Protein AF-A0A6G0TQC6-F1 (afdb_monomer)

Solvent-accessible surface area (backbone atoms only — not comparable to full-atom values): 15308 Å² total; per-residue (Å²): 118,73,70,57,58,56,31,43,58,49,38,51,51,56,37,47,78,71,68,39,60,67,77,20,39,72,78,27,65,71,46,52,79,45,54,43,67,59,54,49,56,44,50,52,53,34,56,71,35,74,83,47,37,77,38,57,84,39,60,58,35,40,43,48,54,61,43,40,70,58,26,51,58,42,45,60,54,23,58,79,64,79,52,86,51,74,68,64,39,67,48,58,68,68,62,40,48,49,36,66,76,65,70,55,54,70,64,60,49,49,53,42,42,55,53,47,26,69,75,60,71,48,57,58,68,60,56,47,62,57,36,65,75,41,84,55,56,72,75,49,53,59,68,44,32,51,52,21,46,54,51,43,51,76,69,72,54,52,58,66,60,47,63,77,46,46,58,58,30,60,28,46,55,67,60,53,53,53,22,46,57,5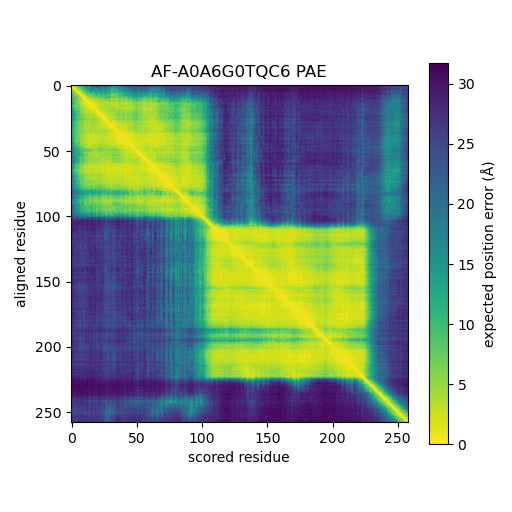2,49,74,66,51,74,92,48,62,89,52,34,45,99,87,71,45,66,36,75,89,52,42,62,61,47,26,50,46,62,51,22,61,90,44,73,67,66,52,62,52,48,55,82,72,86,60,77,81,73,80,74,71,95,78,80,77,83,81,80,78,75,80,84,69,89,69,83,79,77,69,83,80,88,76,87,129

Nearest PDB structures (foldseek):
  4fp9-assembly1_B  TM=3.105E-01  e=1.628E-02  Homo sapiens
  3m66-assembly1_A  TM=3.790E-01  e=6.807E-02  Homo sapiens

Radius of gyration: 24.14 Å; Cα contacts (8 Å, |Δi|>4): 208; chains: 1; bounding box: 56×42×73 Å

InterPro domains:
  IPR003690 Transcription termination factor, mitochondrial/chloroplastic [PTHR15437] (11-184)

Secondary structure (DSSP, 8-state):
-HHHHHHHHHHHHHHHHTT--HHHHTT-GGGGGS-HHHHHHHHHHHHHSHHHHTTTTSTTHHHHHHTHHHHHHHHHHHHHTT---HHHHHS-HHHHHHHHHH---HHHHHHHHHHHHHHH---HHHHHHHHTTSTTTTTS-HHHHHHHHHHHHHTT--HHHHHHTGGGGGS-HHHHHHHHHHHHT-STTGGGB-TTSSBPHHHHHHHHHHHHHGGGTTSSGGGS-TTS------TT----------------------

Structure (mmCIF, N/CA/C/O backbone):
data_AF-A0A6G0TQC6-F1
#
_entry.id   AF-A0A6G0TQC6-F1
#
loop_
_atom_site.group_PDB
_atom_site.id
_atom_site.type_symbol
_atom_site.label_atom_id
_atom_site.label_alt_id
_atom_site.label_comp_id
_atom_site.label_asym_id
_atom_site.label_entity_id
_atom_site.label_seq_id
_atom_site.pdbx_PDB_ins_code
_atom_site.Cartn_x
_atom_site.Cartn_y
_atom_site.Cartn_z
_atom_site.occupancy
_atom_site.B_iso_or_equiv
_atom_site.auth_seq_id
_atom_site.auth_comp_id
_atom_site.auth_asym_id
_atom_site.auth_atom_id
_atom_site.pdbx_PDB_model_num
ATOM 1 N N . MET A 1 1 ? -31.222 -1.818 38.175 1.00 43.22 1 MET A N 1
ATOM 2 C CA . MET A 1 1 ? -31.691 -2.111 36.797 1.00 43.22 1 MET A CA 1
ATOM 3 C C . MET A 1 1 ? -32.165 -0.868 36.023 1.00 43.22 1 MET A C 1
ATOM 5 O O . MET A 1 1 ? -31.846 -0.760 34.849 1.00 43.22 1 MET A O 1
ATOM 9 N N . TYR A 1 2 ? -32.830 0.115 36.652 1.00 37.19 2 TYR A N 1
ATOM 10 C CA . TYR A 1 2 ? -33.303 1.348 35.982 1.00 37.19 2 TYR A CA 1
ATOM 11 C C . TYR A 1 2 ? -32.206 2.298 35.451 1.00 37.19 2 TYR A C 1
ATOM 13 O O . TYR A 1 2 ? -32.424 2.981 34.454 1.00 37.19 2 TYR A O 1
ATOM 21 N N . PHE A 1 3 ? -31.019 2.329 36.068 1.00 40.62 3 PHE A N 1
ATOM 22 C CA . PHE A 1 3 ? -29.926 3.219 35.648 1.00 40.62 3 PHE A CA 1
ATOM 23 C C . PHE A 1 3 ? -29.313 2.823 34.287 1.00 40.62 3 PHE A C 1
ATOM 25 O O . PHE A 1 3 ? -29.094 3.687 33.445 1.00 40.62 3 PHE A O 1
ATOM 32 N N . CYS A 1 4 ? -29.125 1.523 34.018 1.00 47.53 4 CYS A N 1
ATOM 33 C CA . CYS A 1 4 ? -28.608 1.031 32.729 1.00 47.53 4 CYS A CA 1
ATOM 34 C C . CYS A 1 4 ? -29.549 1.331 31.551 1.00 47.53 4 CYS A C 1
ATOM 36 O O . CYS A 1 4 ? -29.085 1.699 30.478 1.00 47.53 4 CYS A O 1
ATOM 38 N N . LEU A 1 5 ? -30.870 1.243 31.749 1.00 48.81 5 LEU A N 1
ATOM 39 C CA . LEU A 1 5 ? -31.856 1.500 30.689 1.00 48.81 5 LEU A CA 1
ATOM 40 C C . LEU A 1 5 ? -31.890 2.970 30.238 1.00 48.81 5 LEU A C 1
ATOM 42 O O . LEU A 1 5 ? -32.199 3.251 29.079 1.00 48.81 5 LEU A O 1
ATOM 46 N N . LYS A 1 6 ? -31.554 3.910 31.132 1.00 49.94 6 LYS A N 1
ATOM 47 C CA . LYS A 1 6 ? -31.511 5.343 30.808 1.00 49.94 6 LYS A CA 1
ATOM 48 C C . LYS A 1 6 ? -30.303 5.681 29.925 1.00 49.94 6 LYS A C 1
ATOM 50 O O . LYS A 1 6 ? -30.464 6.378 28.928 1.00 49.94 6 LYS A O 1
ATOM 55 N N . TYR A 1 7 ? -29.130 5.117 30.230 1.00 55.25 7 TYR A N 1
ATOM 56 C CA . TYR A 1 7 ? -27.937 5.251 29.382 1.00 55.25 7 TYR A CA 1
ATOM 57 C C . TYR A 1 7 ? -28.088 4.530 28.040 1.00 55.25 7 TYR A C 1
ATOM 59 O O . TYR A 1 7 ? -27.658 5.054 27.017 1.00 55.25 7 TYR A O 1
ATOM 67 N N . TYR A 1 8 ? -28.773 3.384 28.030 1.00 59.91 8 TYR A N 1
ATOM 68 C CA . TYR A 1 8 ? -29.043 2.608 26.821 1.00 59.91 8 TYR A CA 1
ATOM 69 C C . TYR A 1 8 ? -29.756 3.434 25.741 1.00 59.91 8 TYR A C 1
ATOM 71 O O . TYR A 1 8 ? -29.257 3.554 24.624 1.00 59.91 8 TYR A O 1
ATOM 79 N N . LYS A 1 9 ? -30.884 4.074 26.086 1.00 60.66 9 LYS A N 1
ATOM 80 C CA . LYS A 1 9 ? -31.637 4.897 25.126 1.00 60.66 9 LYS A CA 1
ATOM 81 C C . LYS A 1 9 ? -30.852 6.132 24.683 1.00 60.66 9 LYS A C 1
ATOM 83 O O . LYS A 1 9 ? -30.811 6.420 23.493 1.00 60.66 9 LYS A O 1
ATOM 88 N N . CYS A 1 10 ? -30.204 6.839 25.609 1.00 63.94 10 CYS A N 1
ATOM 89 C CA .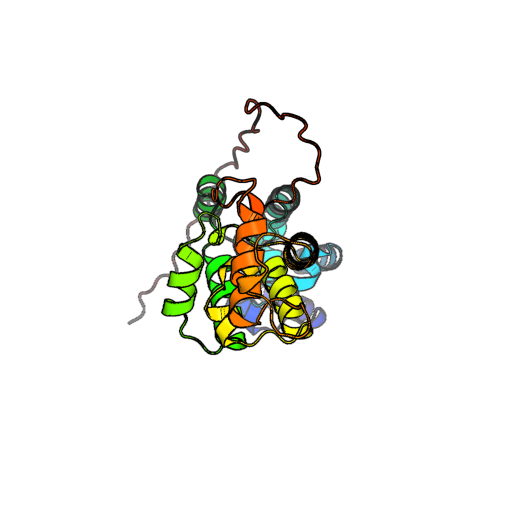 CYS A 1 10 ? -29.462 8.056 25.276 1.00 63.94 10 CYS A CA 1
ATOM 90 C C . CYS A 1 10 ? -28.245 7.789 24.375 1.00 63.94 10 CYS A C 1
ATOM 92 O O . CYS A 1 10 ? -27.986 8.582 23.475 1.00 63.94 10 CYS A O 1
ATOM 94 N N . ASN A 1 11 ? -27.534 6.672 24.561 1.00 70.75 11 ASN A N 1
ATOM 95 C CA . ASN A 1 11 ? -26.394 6.325 23.709 1.00 70.75 11 ASN A CA 1
ATOM 96 C C . ASN A 1 11 ? -26.826 5.984 22.277 1.00 70.75 11 ASN A C 1
ATOM 98 O O . ASN A 1 11 ? -26.134 6.366 21.337 1.00 70.75 11 ASN A O 1
ATOM 102 N N . ILE A 1 12 ? -27.974 5.318 22.097 1.00 73.25 12 ILE A N 1
ATOM 103 C CA . ILE A 1 12 ? -28.513 5.003 20.764 1.00 73.25 12 ILE A CA 1
ATOM 104 C C . ILE A 1 12 ? -28.837 6.286 19.994 1.00 73.25 12 ILE A C 1
ATOM 106 O O . ILE A 1 12 ? -28.417 6.405 18.846 1.00 73.25 12 ILE A O 1
ATOM 110 N N . PHE A 1 13 ? -29.502 7.259 20.629 1.00 77.88 13 PHE A N 1
ATOM 111 C CA . PHE A 1 13 ? -29.796 8.549 19.991 1.00 77.88 13 PHE A CA 1
ATOM 112 C C . PHE A 1 13 ? -28.517 9.282 19.574 1.00 77.88 13 PHE A C 1
ATOM 114 O O . PHE A 1 13 ? -28.387 9.660 18.417 1.00 77.88 13 PHE A O 1
ATOM 121 N N . VAL A 1 14 ? -27.522 9.379 20.465 1.00 78.38 14 VAL A N 1
ATOM 122 C CA . VAL A 1 14 ? -26.238 10.033 20.151 1.00 78.38 14 VAL A CA 1
ATOM 123 C C . VAL A 1 14 ? -25.508 9.338 18.994 1.00 78.38 14 VAL A C 1
ATOM 125 O O . VAL A 1 14 ? -24.921 9.998 18.143 1.00 78.38 14 VAL A O 1
ATOM 128 N N . LEU A 1 15 ? -25.526 8.006 18.931 1.00 80.56 15 LEU A N 1
ATOM 129 C CA . LEU A 1 15 ? -24.875 7.264 17.847 1.00 80.56 15 LEU A CA 1
ATOM 130 C C . LEU A 1 15 ? -25.627 7.426 16.515 1.00 80.56 15 LEU A C 1
ATOM 132 O O . LEU A 1 15 ? -24.986 7.603 15.476 1.00 80.56 15 LEU A O 1
ATOM 136 N N . GLN A 1 16 ? -26.961 7.428 16.548 1.00 82.38 16 GLN A N 1
ATOM 137 C CA . GLN A 1 16 ? -27.803 7.671 15.374 1.00 82.38 16 GLN A CA 1
ATOM 138 C C . GLN A 1 16 ? -27.656 9.100 14.839 1.00 82.38 16 GLN A C 1
ATOM 140 O O . GLN A 1 16 ? -27.497 9.264 13.630 1.00 82.38 16 GLN A O 1
ATOM 145 N N . ASP A 1 17 ? -27.594 10.110 15.712 1.00 82.44 17 ASP A N 1
ATOM 146 C CA . ASP A 1 17 ? -27.343 11.512 15.337 1.00 82.44 17 ASP A CA 1
ATOM 147 C C . ASP A 1 17 ? -26.004 11.676 14.599 1.00 82.44 17 ASP A C 1
ATOM 149 O O . ASP A 1 17 ? -25.835 12.545 13.742 1.00 82.44 17 ASP A O 1
ATOM 153 N N . PHE A 1 18 ? -25.035 10.805 14.894 1.00 79.12 18 PHE A N 1
ATOM 154 C CA . PHE A 1 18 ? -23.733 10.773 14.232 1.00 79.12 18 PHE A CA 1
ATOM 155 C C . PHE A 1 18 ? -23.689 9.865 12.992 1.00 79.12 18 PHE A C 1
ATOM 157 O O . PHE A 1 18 ? -22.627 9.759 12.372 1.00 79.12 18 PHE A O 1
ATOM 164 N N . GLY A 1 19 ? -24.814 9.258 12.603 1.00 80.81 19 GLY A N 1
ATOM 165 C CA . GLY A 1 19 ? -24.944 8.407 11.418 1.00 80.81 19 GLY A CA 1
ATOM 166 C C . GLY A 1 19 ? -24.416 6.982 11.601 1.00 80.81 19 GLY A C 1
ATOM 167 O O . GLY A 1 19 ? -24.138 6.303 10.613 1.00 80.81 19 GLY A O 1
ATOM 168 N N . ILE 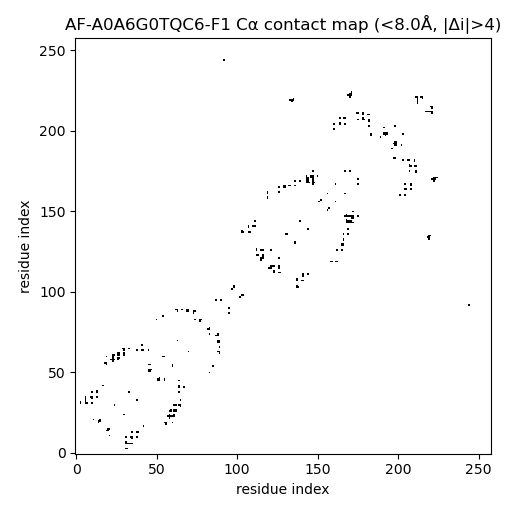A 1 20 ? -24.244 6.518 12.843 1.00 80.75 20 ILE A N 1
ATOM 169 C CA . ILE A 1 20 ? -23.719 5.179 13.128 1.00 80.75 20 ILE A CA 1
ATOM 170 C C . ILE A 1 20 ? -24.879 4.176 13.164 1.00 80.75 20 ILE A C 1
ATOM 172 O O . ILE A 1 20 ? -25.779 4.311 13.996 1.00 80.75 20 ILE A O 1
ATOM 176 N N . PRO A 1 21 ? -24.870 3.141 12.303 1.00 77.44 21 PRO A N 1
ATOM 177 C CA . PRO A 1 21 ? -25.950 2.170 12.255 1.00 77.44 21 PRO A CA 1
ATOM 178 C C . PRO A 1 21 ? -25.918 1.242 13.471 1.00 77.44 21 PRO A C 1
ATOM 180 O O . PRO A 1 21 ? -24.855 0.847 13.960 1.00 77.44 21 PRO A O 1
ATOM 183 N N . GLU A 1 22 ? -27.098 0.811 13.908 1.00 77.19 22 GLU A N 1
ATOM 184 C CA . GLU A 1 22 ? -27.276 -0.061 15.074 1.00 77.19 22 GLU A CA 1
ATOM 185 C C . GLU A 1 22 ? -26.540 -1.406 14.928 1.00 77.19 22 GLU A C 1
ATOM 187 O O . GLU A 1 22 ? -26.019 -1.954 15.898 1.00 77.19 22 GLU A O 1
ATOM 192 N N . SER A 1 23 ? -26.350 -1.879 13.691 1.00 76.81 23 SER A N 1
ATOM 193 C CA . SER A 1 23 ? -25.532 -3.059 13.372 1.00 76.81 23 SER A CA 1
ATOM 194 C C . SER A 1 23 ? -24.077 -2.964 13.853 1.00 76.81 23 SER A C 1
ATOM 196 O O . SER A 1 23 ? -23.441 -3.989 14.101 1.00 76.81 23 SER A O 1
ATOM 198 N N . SER A 1 24 ? -23.527 -1.750 13.966 1.00 72.38 24 SER A N 1
ATOM 199 C CA . SER A 1 24 ? -22.183 -1.508 14.511 1.00 72.38 24 SER A CA 1
ATOM 200 C C . SER A 1 24 ? -22.166 -1.596 16.038 1.00 72.38 24 SER A C 1
ATOM 202 O O . SER A 1 24 ? -21.151 -1.960 16.628 1.00 72.38 24 SER A O 1
ATOM 204 N N . ILE A 1 25 ? -23.300 -1.301 16.677 1.00 77.75 25 ILE A N 1
ATOM 205 C CA . ILE A 1 25 ? -23.474 -1.323 18.132 1.00 77.75 25 ILE A CA 1
ATOM 206 C C . ILE A 1 25 ? -23.577 -2.765 18.638 1.00 77.75 25 ILE A C 1
ATOM 208 O O . ILE A 1 25 ? -22.978 -3.104 19.654 1.00 77.75 25 ILE A O 1
ATOM 212 N N . VAL A 1 26 ? -24.242 -3.647 17.882 1.00 78.62 26 VAL A N 1
ATOM 213 C CA . VAL A 1 26 ? -24.348 -5.087 18.204 1.00 78.62 26 VAL A CA 1
ATOM 214 C C . VAL A 1 26 ? -22.972 -5.747 18.375 1.00 78.62 26 VAL A C 1
ATOM 216 O O . VAL A 1 26 ? -22.817 -6.670 19.168 1.00 78.62 26 VAL A O 1
ATOM 219 N N . LYS A 1 27 ? -21.946 -5.259 17.667 1.00 73.81 27 LYS A N 1
ATOM 220 C CA . LYS A 1 27 ? -20.571 -5.786 17.739 1.00 73.81 27 LYS A CA 1
ATOM 221 C C . LYS A 1 27 ? -19.761 -5.258 18.930 1.00 73.81 27 LYS A C 1
ATOM 223 O O . LYS A 1 27 ? -18.619 -5.682 19.114 1.00 73.81 27 LYS A O 1
ATOM 228 N N . ALA A 1 28 ? -20.315 -4.309 19.679 1.00 78.69 28 ALA A N 1
ATOM 229 C CA . ALA A 1 28 ? -19.656 -3.625 20.784 1.00 78.69 28 ALA A CA 1
ATOM 230 C C . ALA A 1 28 ? -20.664 -3.277 21.900 1.00 78.69 28 ALA A C 1
ATOM 232 O O . ALA A 1 28 ? -20.873 -2.094 22.192 1.00 78.69 28 ALA A O 1
ATOM 233 N N . PRO A 1 29 ? -21.334 -4.277 22.506 1.00 81.94 29 PRO A N 1
ATOM 234 C CA . PRO A 1 29 ? -22.334 -4.039 23.550 1.00 81.94 29 PRO A CA 1
ATOM 235 C C . PRO A 1 29 ? -21.751 -3.318 24.777 1.00 81.94 29 PRO A C 1
ATOM 237 O O . PRO A 1 29 ? -22.482 -2.667 25.522 1.00 81.94 29 PRO A O 1
ATOM 240 N N . GLU A 1 30 ? -20.433 -3.365 24.970 1.00 83.06 30 GLU A N 1
ATOM 241 C CA . GLU A 1 30 ? -19.726 -2.700 26.064 1.00 83.06 30 GLU A CA 1
ATOM 242 C C . GLU A 1 30 ? -19.889 -1.172 26.020 1.00 83.06 30 GLU A C 1
ATOM 244 O O . GLU A 1 30 ? -19.772 -0.510 27.051 1.00 83.06 30 GLU A O 1
ATOM 249 N N . ILE A 1 31 ? -20.239 -0.593 24.863 1.00 83.31 31 ILE A N 1
ATOM 250 C CA . ILE A 1 31 ? -20.487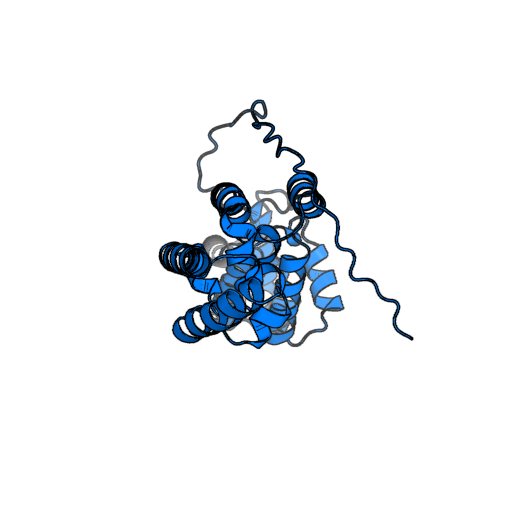 0.849 24.726 1.00 83.31 31 ILE A CA 1
ATOM 251 C C . ILE A 1 31 ? -21.636 1.341 25.617 1.00 83.31 31 ILE A C 1
ATOM 253 O O . ILE A 1 31 ? -21.652 2.506 26.015 1.00 83.31 31 ILE A O 1
ATOM 257 N N . TYR A 1 32 ? -22.571 0.461 25.986 1.00 81.12 32 TYR A N 1
ATOM 258 C CA . TYR A 1 32 ? -23.672 0.797 26.890 1.00 81.12 32 TYR A CA 1
ATOM 259 C C . TYR A 1 32 ? -23.231 1.015 28.340 1.00 81.12 32 TYR A C 1
ATOM 261 O O . TYR A 1 32 ? -23.994 1.571 29.127 1.00 81.12 32 TYR A O 1
ATOM 269 N N . THR A 1 33 ? -22.006 0.622 28.696 1.00 83.75 33 THR A N 1
ATOM 270 C CA . THR A 1 33 ? -21.430 0.915 30.016 1.00 83.75 33 THR A CA 1
ATOM 271 C C . THR A 1 33 ? -20.959 2.368 30.138 1.00 83.75 33 THR A C 1
ATOM 273 O O . THR A 1 33 ? -20.719 2.847 31.245 1.00 83.75 33 THR A O 1
ATOM 276 N N . LEU A 1 34 ? -20.846 3.092 29.017 1.00 83.75 34 LEU A N 1
ATOM 277 C CA . LEU A 1 34 ? -20.414 4.485 28.992 1.00 83.75 34 LEU A CA 1
ATOM 278 C C . LEU A 1 34 ? -21.593 5.450 29.153 1.00 83.75 34 LEU A C 1
ATOM 280 O O . LEU A 1 34 ? -22.691 5.219 28.647 1.00 83.75 34 LEU A O 1
ATOM 284 N N . GLY A 1 35 ? -21.338 6.587 29.802 1.00 84.69 35 GLY A N 1
ATOM 285 C CA . GLY A 1 35 ? -22.286 7.698 29.843 1.00 84.69 35 GLY A CA 1
ATOM 286 C C . GLY A 1 35 ? -22.420 8.389 28.481 1.00 84.69 35 GLY A C 1
ATOM 287 O O . GLY A 1 35 ? -21.441 8.524 27.745 1.00 84.69 35 GLY A O 1
ATOM 288 N N . SER A 1 36 ? -23.614 8.896 28.172 1.00 84.38 36 SER A N 1
ATOM 289 C CA . SER A 1 36 ? -23.927 9.538 26.884 1.00 84.38 36 SER A CA 1
ATOM 290 C C . SER A 1 36 ? -23.049 10.742 26.564 1.00 84.38 36 SER A C 1
ATOM 292 O O . SER A 1 36 ? -22.610 10.891 25.426 1.00 84.38 36 SER A O 1
ATOM 294 N N . ASN A 1 37 ? -22.711 11.553 27.570 1.00 85.81 37 ASN A N 1
ATOM 295 C CA . ASN A 1 37 ? -21.791 12.680 27.396 1.00 85.81 37 ASN A CA 1
ATOM 296 C C . ASN A 1 37 ? -20.392 12.200 26.985 1.00 85.81 37 ASN A C 1
ATOM 298 O O . ASN A 1 37 ? -19.781 12.763 26.085 1.00 85.81 37 ASN A O 1
ATOM 302 N N . THR A 1 38 ? -19.906 11.108 27.582 1.00 87.06 38 THR A N 1
ATOM 303 C CA . THR A 1 38 ? -18.602 10.524 27.241 1.00 87.06 38 THR A CA 1
ATOM 304 C C . THR A 1 38 ? -18.588 9.964 25.822 1.00 87.06 38 THR A C 1
ATOM 306 O O . THR A 1 38 ? -17.598 10.127 25.108 1.00 87.06 38 THR A O 1
ATOM 309 N N . VAL A 1 39 ? -19.673 9.311 25.399 1.00 87.69 39 VAL A N 1
ATOM 310 C CA . VAL A 1 39 ? -19.825 8.822 24.020 1.00 87.69 39 VAL A CA 1
ATOM 311 C C . VAL A 1 39 ? -19.791 9.995 23.039 1.00 87.69 39 VAL A C 1
ATOM 313 O O . VAL A 1 39 ? -19.015 9.957 22.084 1.00 87.69 39 VAL A O 1
ATOM 316 N N . TYR A 1 40 ? -20.552 11.057 23.315 1.00 87.25 40 TYR A N 1
ATOM 317 C CA . TYR A 1 40 ? -20.589 12.270 22.497 1.00 87.25 40 TYR A CA 1
ATOM 318 C C . TYR A 1 40 ? -19.211 12.942 22.377 1.00 87.25 40 TYR A C 1
ATOM 320 O O . TYR A 1 40 ? -18.728 13.181 21.272 1.00 87.25 40 TYR A O 1
ATOM 328 N N . GLU A 1 41 ? -18.521 13.180 23.495 1.00 89.69 41 GLU A N 1
ATOM 329 C CA . GLU A 1 41 ? -17.188 13.799 23.487 1.00 89.69 41 GLU A CA 1
ATOM 330 C C . GLU A 1 41 ? -16.167 12.990 22.677 1.00 89.69 41 GLU A C 1
ATOM 332 O O . GLU A 1 41 ? -15.369 13.550 21.921 1.00 89.69 41 GLU A O 1
ATOM 337 N N . ARG A 1 42 ? -16.179 11.661 22.824 1.00 91.38 42 ARG A N 1
ATOM 338 C CA . ARG A 1 42 ? -15.270 10.768 22.092 1.00 91.38 42 ARG A CA 1
ATOM 339 C C . ARG A 1 42 ? -15.602 10.719 20.601 1.00 91.38 42 ARG A C 1
ATOM 341 O O . ARG A 1 42 ? -14.683 10.620 19.793 1.00 91.38 42 ARG A O 1
ATOM 348 N N . LEU A 1 43 ? -16.877 10.828 20.230 1.00 87.69 43 LEU A N 1
ATOM 349 C CA . LEU A 1 43 ? -17.316 10.945 18.837 1.00 87.69 43 LEU A CA 1
ATOM 350 C C . LEU A 1 43 ? -16.842 12.245 18.183 1.00 87.69 43 LEU A C 1
ATOM 352 O O . LEU A 1 43 ? -16.362 12.207 17.048 1.00 87.69 43 LEU A O 1
ATOM 356 N N . CYS A 1 44 ? -16.928 13.375 18.889 1.00 86.94 44 CYS A N 1
ATOM 357 C CA . CYS A 1 44 ? -16.389 14.648 18.404 1.00 86.94 44 CYS A CA 1
ATOM 358 C C . CYS A 1 44 ? -14.883 14.536 18.134 1.00 86.94 44 CYS A C 1
ATOM 360 O O . CYS A 1 44 ? -14.439 14.792 17.016 1.00 86.94 44 CYS A O 1
ATOM 362 N N . LYS A 1 45 ? -14.115 14.017 19.100 1.00 87.00 45 LYS A N 1
ATOM 363 C CA . LYS A 1 45 ? -12.661 13.807 18.954 1.00 87.00 45 LYS A CA 1
ATOM 364 C C . LYS A 1 45 ? -12.303 12.855 17.810 1.00 87.00 45 LYS A C 1
ATOM 366 O O . LYS A 1 45 ? -11.306 13.051 17.114 1.00 87.00 45 LYS A O 1
ATOM 371 N N . LEU A 1 46 ? -13.122 11.825 17.594 1.00 87.94 46 LEU A N 1
ATOM 372 C CA . LEU A 1 46 ? -12.955 10.883 16.490 1.00 87.94 46 LEU A CA 1
ATOM 373 C C . LEU A 1 46 ? -13.115 11.581 15.131 1.00 87.94 46 LEU A C 1
ATOM 375 O O . LEU A 1 46 ? -12.328 11.312 14.228 1.00 87.94 46 LEU A O 1
ATOM 379 N N . LYS A 1 47 ? -14.086 12.494 14.992 1.00 85.50 47 LYS A N 1
ATOM 380 C CA . LYS A 1 47 ? -14.282 13.300 13.772 1.00 85.50 47 LYS A CA 1
ATOM 381 C C . LYS A 1 47 ? -13.195 14.359 13.567 1.00 85.50 47 LYS A C 1
ATOM 383 O O . LYS A 1 47 ? -12.845 14.638 12.426 1.00 85.50 47 LYS A O 1
ATOM 388 N N . GLU A 1 48 ? -12.664 14.932 14.643 1.00 86.94 48 GLU A N 1
ATOM 389 C CA . GLU A 1 48 ? -11.568 15.911 14.583 1.00 86.94 48 GLU A CA 1
ATOM 390 C C . GLU A 1 48 ? -10.243 15.285 14.131 1.00 86.94 48 GLU A C 1
ATOM 392 O O . GLU A 1 48 ? -9.424 15.950 13.501 1.00 86.94 48 GLU A O 1
ATOM 397 N N . THR A 1 49 ? -10.031 14.000 14.429 1.00 83.44 49 THR A N 1
ATOM 398 C CA . THR A 1 49 ? -8.804 13.285 14.064 1.00 83.44 49 THR A CA 1
ATOM 399 C C . THR A 1 49 ? -8.906 12.770 12.620 1.00 83.44 49 THR A C 1
ATOM 401 O O . THR A 1 49 ? -9.691 11.850 12.377 1.00 83.44 49 THR A O 1
ATOM 404 N N . PRO A 1 50 ? -8.119 13.284 11.652 1.00 80.75 50 PRO A N 1
ATOM 405 C CA . PRO A 1 50 ? -8.283 12.969 10.225 1.00 80.75 50 PRO A CA 1
ATOM 406 C C . PRO A 1 50 ? -8.233 11.468 9.915 1.00 80.75 50 PRO A C 1
ATOM 408 O O . PRO A 1 50 ? -9.004 10.950 9.100 1.00 80.75 50 PRO A O 1
ATOM 411 N N . GLU A 1 51 ? -7.341 10.751 10.597 1.00 79.69 51 GLU A N 1
ATOM 412 C CA . GLU A 1 51 ? -7.152 9.314 10.432 1.00 79.69 51 GLU A CA 1
ATOM 413 C C . GLU A 1 51 ? -8.343 8.515 10.953 1.00 79.69 51 GLU A C 1
ATOM 415 O O . GLU A 1 51 ? -8.668 7.475 10.385 1.00 79.69 51 GLU A O 1
ATOM 420 N N . LEU A 1 52 ? -9.003 8.991 12.013 1.00 82.12 52 LEU A N 1
ATOM 421 C CA . LEU A 1 52 ? -10.132 8.295 12.625 1.00 82.12 52 LEU A CA 1
ATOM 422 C C . LEU A 1 52 ? -11.480 8.692 12.020 1.00 82.12 52 LEU A C 1
ATOM 424 O O . LEU A 1 52 ? -12.384 7.857 11.963 1.00 82.12 52 LEU A O 1
ATOM 428 N N . ALA A 1 53 ? -11.597 9.911 11.493 1.00 84.69 53 ALA A N 1
ATOM 429 C CA . ALA A 1 53 ? -12.798 10.414 10.832 1.00 84.69 53 ALA A CA 1
ATOM 430 C C . ALA A 1 53 ? -13.234 9.517 9.661 1.00 84.69 53 ALA A C 1
ATOM 432 O O . ALA A 1 53 ? -14.424 9.286 9.443 1.00 84.69 53 ALA A O 1
ATOM 433 N N . SER A 1 54 ? -12.264 8.924 8.960 1.00 80.75 54 SER A N 1
ATOM 434 C CA . SER A 1 54 ? -12.505 7.975 7.862 1.00 80.75 54 SER A CA 1
ATOM 435 C C . SER A 1 54 ? -13.196 6.679 8.313 1.00 80.75 54 SER A C 1
ATOM 437 O O . SER A 1 54 ? -13.731 5.939 7.486 1.00 80.75 54 SER A O 1
ATOM 439 N N . PHE A 1 55 ? -13.201 6.387 9.616 1.00 78.62 55 PHE A N 1
ATOM 440 C CA . PHE A 1 55 ? -13.733 5.152 10.186 1.00 78.62 55 PHE A CA 1
ATOM 441 C C . PHE A 1 55 ? -15.096 5.305 10.864 1.00 78.62 55 PHE A C 1
ATOM 443 O O . PHE A 1 55 ? -15.597 4.321 11.403 1.00 78.62 55 PHE A O 1
ATOM 450 N N . VAL A 1 56 ? -15.730 6.482 10.805 1.00 79.94 56 VAL A N 1
ATOM 451 C CA . VAL A 1 56 ? -17.070 6.707 11.386 1.00 79.94 56 VAL A CA 1
ATOM 452 C C . VAL A 1 56 ? -18.093 5.693 10.857 1.00 79.94 56 VAL A C 1
ATOM 454 O O . VAL A 1 56 ? -18.882 5.146 11.620 1.00 79.94 56 VAL A O 1
ATOM 457 N N . ASN A 1 57 ? -18.016 5.363 9.565 1.00 78.12 57 ASN A N 1
ATOM 458 C CA . ASN A 1 57 ? -18.926 4.417 8.910 1.00 78.12 57 ASN A CA 1
ATOM 459 C C . ASN A 1 57 ? -18.509 2.945 9.086 1.00 78.12 57 ASN A C 1
ATOM 461 O O . ASN A 1 57 ? -19.122 2.047 8.507 1.00 78.12 57 ASN A O 1
ATOM 465 N N . ASN A 1 58 ? -17.431 2.667 9.827 1.00 80.56 58 ASN A N 1
ATOM 466 C CA . ASN A 1 58 ? -16.929 1.310 9.990 1.00 80.56 58 ASN A CA 1
ATOM 467 C C . ASN A 1 58 ? -17.753 0.537 11.038 1.00 80.56 58 ASN A C 1
ATOM 469 O O . ASN A 1 58 ? -18.044 1.081 12.104 1.00 80.56 58 ASN A O 1
ATOM 473 N N . PRO A 1 59 ? -18.037 -0.762 10.826 1.00 77.44 59 PRO A N 1
ATOM 474 C CA . PRO A 1 59 ? -18.728 -1.594 11.812 1.00 77.44 59 PRO A CA 1
ATOM 475 C C . PRO A 1 59 ? -18.086 -1.648 13.206 1.00 77.44 59 PRO A C 1
ATOM 477 O O . PRO A 1 59 ? -18.761 -2.012 14.162 1.00 77.44 59 PRO A O 1
ATOM 480 N N . GLN A 1 60 ? -16.794 -1.329 13.338 1.00 80.38 60 GLN A N 1
ATOM 481 C CA . GLN A 1 60 ? -16.084 -1.315 14.623 1.00 80.38 60 GLN A CA 1
ATOM 482 C C . GLN A 1 60 ? -15.962 0.086 15.241 1.00 80.38 60 GLN A C 1
ATOM 484 O O . GLN A 1 60 ? -15.258 0.244 16.239 1.00 80.38 60 GLN A O 1
ATOM 489 N N . VAL A 1 61 ? -16.641 1.103 14.697 1.00 85.88 61 VAL A N 1
ATOM 490 C CA . VAL A 1 61 ? -16.618 2.472 15.244 1.00 85.88 61 VAL A CA 1
ATOM 491 C C . VAL A 1 61 ? -17.003 2.506 16.726 1.00 85.88 61 VAL A C 1
ATOM 493 O O . VAL A 1 61 ? -16.377 3.205 17.517 1.00 85.88 61 VAL A O 1
ATOM 496 N N . ALA A 1 62 ? -17.949 1.663 17.143 1.00 85.31 62 ALA A N 1
ATOM 497 C CA . ALA A 1 62 ? -18.356 1.561 18.539 1.00 85.31 62 ALA A CA 1
ATOM 498 C C . ALA A 1 62 ? -17.210 1.078 19.454 1.00 85.31 62 ALA A C 1
ATOM 500 O O . ALA A 1 62 ? -17.018 1.615 20.545 1.00 85.31 62 ALA A O 1
ATOM 501 N N . ARG A 1 63 ? -16.360 0.153 18.981 1.00 87.31 63 ARG A N 1
ATOM 502 C CA . ARG A 1 63 ? -15.145 -0.266 19.706 1.00 87.31 63 ARG A CA 1
ATOM 503 C C . ARG A 1 63 ? -14.088 0.830 19.761 1.00 87.31 63 ARG A C 1
ATOM 505 O O . ARG A 1 63 ? -13.388 0.924 20.765 1.00 87.31 63 ARG A O 1
ATOM 512 N N . LEU A 1 64 ? -13.982 1.670 18.727 1.00 87.62 64 LEU A N 1
ATOM 513 C CA . LEU A 1 64 ? -13.072 2.821 18.758 1.00 87.62 64 LEU A CA 1
ATOM 514 C C . LEU A 1 64 ? -13.458 3.805 19.866 1.00 87.62 64 LEU A C 1
ATOM 516 O O . LEU A 1 64 ? -12.594 4.290 20.596 1.00 87.62 64 LEU A O 1
ATOM 520 N N . ILE A 1 65 ? -14.758 4.062 20.012 1.00 88.44 65 ILE A N 1
ATOM 521 C CA . ILE A 1 65 ? -15.298 4.929 21.064 1.00 88.44 65 ILE A CA 1
ATOM 522 C C . ILE A 1 65 ? -15.065 4.293 22.435 1.00 88.44 65 ILE A C 1
ATOM 524 O O . ILE A 1 65 ? -14.611 4.971 23.359 1.00 88.44 65 ILE A O 1
ATOM 528 N N . TYR A 1 66 ? -15.339 2.995 22.578 1.00 88.56 66 TYR A N 1
ATOM 529 C CA . TYR A 1 66 ? -15.169 2.297 23.849 1.00 88.56 66 TYR A CA 1
ATOM 530 C C . TYR A 1 66 ? -13.707 2.305 24.324 1.00 88.56 66 TYR A C 1
ATOM 532 O O . TYR A 1 66 ? -13.407 2.799 25.414 1.00 88.56 66 TYR A O 1
ATOM 540 N N . TYR A 1 67 ? -12.778 1.899 23.457 1.00 87.94 67 TYR A N 1
ATOM 541 C CA . TYR A 1 67 ? -11.342 1.834 23.746 1.00 87.94 67 TYR A CA 1
ATOM 542 C C . TYR A 1 67 ? -10.582 3.141 23.449 1.00 87.94 67 TYR A C 1
ATOM 544 O O . TYR A 1 67 ? -9.391 3.105 23.146 1.00 87.94 67 TYR A O 1
ATOM 552 N N . HIS A 1 68 ? -11.231 4.304 23.552 1.00 88.19 68 HIS A N 1
ATOM 553 C CA . HIS A 1 68 ? -10.685 5.602 23.119 1.00 88.19 68 HIS A CA 1
ATOM 554 C C . HIS A 1 68 ? -9.242 5.891 23.583 1.00 88.19 68 HIS A C 1
ATOM 556 O O . HIS A 1 68 ? -8.404 6.298 22.779 1.00 88.19 68 HIS A O 1
ATOM 562 N N . THR A 1 69 ? -8.908 5.659 24.857 1.00 86.62 69 THR A N 1
ATOM 563 C CA . THR A 1 69 ? -7.549 5.904 25.381 1.00 86.62 69 THR A CA 1
ATOM 564 C C . THR A 1 69 ? -6.509 4.998 24.713 1.00 86.62 69 THR A C 1
ATOM 566 O O . THR A 1 69 ? -5.480 5.476 24.237 1.00 86.62 69 THR A O 1
ATOM 569 N N . LYS A 1 70 ? -6.810 3.699 24.607 1.00 88.38 70 LYS A N 1
ATOM 570 C CA . LYS A 1 70 ? -5.963 2.680 23.963 1.00 88.38 70 LYS A CA 1
ATOM 571 C C . LYS A 1 70 ? -5.780 2.976 22.475 1.00 88.38 70 LYS A C 1
ATOM 573 O O . LYS A 1 70 ? -4.656 2.952 21.974 1.00 88.38 70 LYS A O 1
ATOM 578 N N . VAL A 1 71 ? -6.869 3.323 21.792 1.00 89.12 71 VAL A N 1
ATOM 579 C CA . VAL A 1 71 ? -6.886 3.699 20.374 1.00 89.12 71 VAL A CA 1
ATOM 580 C C . VAL A 1 71 ? -5.981 4.899 20.118 1.00 89.12 71 VAL A C 1
ATOM 582 O O . VAL A 1 71 ? -5.148 4.832 19.222 1.00 89.12 71 VAL A O 1
ATOM 585 N N . ASN A 1 72 ? -6.069 5.958 20.925 1.00 87.44 72 ASN A N 1
ATOM 586 C CA . ASN A 1 72 ? -5.238 7.150 20.742 1.00 87.44 72 ASN A CA 1
ATOM 587 C C . ASN A 1 72 ? -3.750 6.886 20.996 1.00 87.44 72 ASN A C 1
ATOM 589 O O . ASN A 1 72 ? -2.906 7.350 20.226 1.00 87.44 72 ASN A O 1
ATOM 593 N N . SER A 1 73 ? -3.409 6.114 22.032 1.00 86.50 73 SER A N 1
ATOM 594 C CA . SER A 1 73 ? -2.016 5.725 22.290 1.00 86.50 73 SER A CA 1
ATOM 595 C C . SER A 1 73 ? -1.437 4.907 21.134 1.00 86.50 73 SER A C 1
ATOM 597 O O . SER A 1 73 ? -0.321 5.165 20.678 1.00 86.50 73 SER A O 1
ATOM 599 N N . ARG A 1 74 ? -2.215 3.960 20.598 1.00 87.69 74 ARG A N 1
ATOM 600 C CA . ARG A 1 74 ? -1.798 3.143 19.452 1.00 87.69 74 ARG A CA 1
ATOM 601 C C . ARG A 1 74 ? -1.770 3.923 18.149 1.00 87.69 74 ARG A C 1
ATOM 603 O O . ARG A 1 74 ? -0.883 3.681 17.341 1.00 87.69 74 ARG A O 1
ATOM 610 N N . LEU A 1 75 ? -2.683 4.867 17.945 1.00 87.19 75 LEU A N 1
ATOM 611 C CA . LEU A 1 75 ? -2.689 5.720 16.762 1.00 87.19 75 LEU A CA 1
ATOM 612 C C . LEU A 1 75 ? -1.405 6.548 16.693 1.00 87.19 75 LEU A C 1
ATOM 614 O O . LEU A 1 75 ? -0.736 6.502 15.666 1.00 87.19 75 LEU A O 1
ATOM 618 N N . LYS A 1 76 ? -1.006 7.198 17.796 1.00 85.06 76 LYS A N 1
ATOM 619 C CA . LYS A 1 76 ? 0.269 7.934 17.881 1.00 85.06 76 LYS A CA 1
ATOM 620 C C . LYS A 1 76 ? 1.462 7.045 17.525 1.00 85.06 76 LYS A C 1
ATOM 622 O O . LYS A 1 76 ? 2.339 7.441 16.758 1.00 85.06 76 LYS A O 1
ATOM 627 N N . TYR A 1 77 ? 1.471 5.815 18.040 1.00 81.94 77 TYR A N 1
ATOM 628 C CA . TYR A 1 77 ? 2.505 4.834 17.718 1.00 81.94 77 TYR A CA 1
ATOM 629 C C . TYR A 1 77 ? 2.509 4.456 16.227 1.00 81.94 77 TYR A C 1
ATOM 631 O O . TYR A 1 77 ? 3.543 4.520 15.565 1.00 81.94 77 TYR A O 1
ATOM 639 N N . LEU A 1 78 ? 1.352 4.101 15.672 1.00 81.62 78 LEU A N 1
ATOM 640 C CA . LEU A 1 78 ? 1.195 3.657 14.287 1.00 81.62 78 LEU A CA 1
ATOM 641 C C . LEU A 1 78 ? 1.426 4.776 13.260 1.00 81.62 78 LEU A C 1
ATOM 643 O O . LEU A 1 78 ? 1.943 4.503 12.174 1.00 81.62 78 LEU A O 1
ATOM 647 N N . GLN A 1 79 ? 1.109 6.025 13.608 1.00 80.38 79 GLN A N 1
ATOM 648 C CA . GLN A 1 79 ? 1.451 7.216 12.826 1.00 80.38 79 GLN A CA 1
ATOM 649 C C . GLN A 1 79 ? 2.969 7.345 12.674 1.00 80.38 79 GLN A C 1
ATOM 651 O O . GLN A 1 79 ? 3.452 7.494 11.555 1.00 80.38 79 GLN A O 1
ATOM 656 N N . SER A 1 80 ? 3.738 7.160 13.758 1.00 76.12 80 SER A N 1
ATOM 657 C CA . SER A 1 80 ? 5.213 7.174 13.693 1.00 76.12 80 SER A CA 1
ATOM 658 C C . SER A 1 80 ? 5.804 6.086 12.779 1.00 76.12 80 SER A C 1
ATOM 660 O O . SER A 1 80 ? 6.952 6.178 12.350 1.00 76.12 80 SER A O 1
ATOM 662 N N . LYS A 1 81 ? 5.012 5.053 12.459 1.00 69.19 81 LYS A N 1
ATOM 663 C CA . LYS A 1 81 ? 5.379 3.918 11.602 1.00 69.19 81 LYS A CA 1
ATOM 664 C C . LYS A 1 81 ? 4.706 3.953 10.223 1.00 69.19 81 LYS A C 1
ATOM 666 O O . LYS A 1 81 ? 4.830 2.978 9.485 1.00 69.19 81 LYS A O 1
ATOM 671 N N . ASN A 1 82 ? 3.987 5.025 9.868 1.00 67.75 82 ASN A N 1
ATOM 672 C CA . ASN A 1 82 ? 3.201 5.136 8.627 1.00 67.75 82 ASN A CA 1
ATOM 673 C C . ASN A 1 82 ? 2.263 3.928 8.378 1.00 67.75 82 ASN A C 1
ATOM 675 O O . ASN A 1 82 ? 2.082 3.475 7.246 1.00 67.75 82 ASN A O 1
ATOM 679 N N . CYS A 1 83 ? 1.678 3.366 9.440 1.00 66.31 83 CYS A N 1
ATOM 680 C CA . CYS A 1 83 ? 0.944 2.099 9.397 1.00 66.31 83 CYS A CA 1
ATOM 681 C C . CYS A 1 83 ? -0.369 2.182 10.190 1.00 66.31 83 CYS A C 1
ATOM 683 O O . CYS A 1 83 ? -0.524 1.537 11.222 1.00 66.31 83 CYS A O 1
ATOM 685 N N . VAL A 1 84 ? -1.347 2.955 9.720 1.00 70.56 84 VAL A N 1
ATOM 686 C CA . VAL A 1 84 ? -2.656 3.019 10.391 1.00 70.56 84 VAL A CA 1
ATOM 687 C C . VAL A 1 84 ? -3.565 1.905 9.864 1.00 70.56 84 VAL A C 1
ATOM 689 O O . VAL A 1 84 ? -3.911 1.878 8.686 1.00 70.56 84 VAL A O 1
ATOM 692 N N . SER A 1 85 ? -3.946 0.977 10.742 1.00 75.44 85 SER A N 1
ATOM 693 C CA . SER A 1 85 ? -4.926 -0.080 10.467 1.00 75.44 85 SER A CA 1
ATOM 694 C C . SER A 1 85 ? -5.930 -0.125 11.609 1.00 75.44 85 SER A C 1
ATOM 696 O O . SER A 1 85 ? -5.551 -0.248 12.773 1.00 75.44 85 SER A O 1
ATOM 698 N N . LEU A 1 86 ? -7.217 -0.034 11.274 1.00 76.25 86 LEU A N 1
ATOM 699 C CA . LEU A 1 86 ? -8.310 0.004 12.243 1.00 76.25 86 LEU A CA 1
ATOM 700 C C . LEU A 1 86 ? -8.298 -1.214 13.177 1.00 76.25 86 LEU A C 1
ATOM 702 O O . LEU A 1 86 ? -8.419 -1.056 14.386 1.00 76.25 86 LEU A O 1
ATOM 706 N N . ASN A 1 87 ? -8.066 -2.413 12.639 1.00 76.38 87 ASN A N 1
ATOM 707 C CA . ASN A 1 87 ? -8.024 -3.644 13.434 1.00 76.38 87 ASN A CA 1
ATOM 708 C C . ASN A 1 87 ? -6.913 -3.606 14.494 1.00 76.38 87 ASN A C 1
ATOM 710 O O . ASN A 1 87 ? -7.102 -4.087 15.609 1.00 76.38 87 ASN A O 1
ATOM 714 N N . LEU A 1 88 ? -5.773 -2.981 14.185 1.00 80.00 88 LEU A N 1
ATOM 715 C CA . LEU A 1 88 ? -4.668 -2.836 15.136 1.00 80.00 88 LEU A CA 1
ATOM 716 C C . LEU A 1 88 ? -4.991 -1.839 16.256 1.00 80.00 88 LEU A C 1
ATOM 718 O O . LEU A 1 88 ? -4.499 -1.989 17.375 1.00 80.00 88 LEU A O 1
ATOM 722 N N . LEU A 1 89 ? -5.840 -0.844 15.993 1.00 83.81 89 LEU A N 1
ATOM 723 C CA . LEU A 1 89 ? -6.245 0.126 17.012 1.00 83.81 89 LEU A CA 1
ATOM 724 C C . LEU A 1 89 ? -7.104 -0.519 18.107 1.00 83.81 89 LEU A C 1
ATOM 726 O O . LEU A 1 89 ? -6.933 -0.184 19.276 1.00 83.81 89 LEU A O 1
ATOM 730 N N . VAL A 1 90 ? -7.970 -1.472 17.746 1.00 83.62 90 VAL A N 1
ATOM 731 C CA . VAL A 1 90 ? -8.954 -2.078 18.668 1.00 83.62 90 VAL A CA 1
ATOM 732 C C . VAL A 1 90 ? -8.615 -3.490 19.152 1.00 83.62 90 VAL A C 1
ATOM 734 O O . VAL A 1 90 ? -9.278 -3.989 20.054 1.00 83.62 90 VAL A O 1
ATOM 737 N N . THR A 1 91 ? -7.597 -4.153 18.598 1.00 81.94 91 THR A N 1
ATOM 738 C CA . THR A 1 91 ? -7.234 -5.525 19.008 1.00 81.94 91 THR A CA 1
ATOM 739 C C . THR A 1 91 ? -6.723 -5.614 20.459 1.00 81.94 91 THR A C 1
ATOM 741 O O . THR A 1 91 ? -6.316 -4.616 21.057 1.00 81.94 91 THR A O 1
ATOM 744 N N . ASN A 1 92 ? -6.673 -6.811 21.047 1.00 81.94 92 ASN A N 1
ATOM 745 C CA . ASN A 1 92 ? -6.061 -7.017 22.368 1.00 81.94 92 ASN A CA 1
ATOM 746 C C . ASN A 1 92 ? -4.544 -6.716 22.378 1.00 81.94 92 ASN A C 1
ATOM 748 O O . ASN A 1 92 ? -3.911 -6.583 21.323 1.00 81.94 92 ASN A O 1
ATOM 752 N N . ASN A 1 93 ? -3.961 -6.540 23.567 1.00 77.50 93 ASN A N 1
ATOM 753 C CA . ASN A 1 93 ? -2.539 -6.192 23.708 1.00 77.50 93 ASN A CA 1
ATOM 754 C C . ASN A 1 93 ? -1.620 -7.297 23.187 1.00 77.50 93 ASN A C 1
ATOM 756 O O . ASN A 1 93 ? -0.666 -6.992 22.479 1.00 77.50 93 ASN A O 1
ATOM 760 N N . TYR A 1 94 ? -1.960 -8.567 23.420 1.00 74.56 94 TYR A N 1
ATOM 761 C CA . TYR A 1 94 ? -1.199 -9.698 22.891 1.00 74.56 94 TYR A CA 1
ATOM 762 C C . TYR A 1 94 ? -1.073 -9.655 21.361 1.00 74.56 94 TYR A C 1
ATOM 764 O O . TYR A 1 94 ? 0.030 -9.716 20.824 1.00 74.56 94 TYR A O 1
ATOM 772 N N . SER A 1 95 ? -2.182 -9.487 20.638 1.00 70.44 95 SER A N 1
ATOM 773 C CA . SER A 1 95 ? -2.170 -9.454 19.169 1.00 70.44 95 SER A CA 1
ATOM 774 C C . SER A 1 95 ? -1.533 -8.177 18.627 1.00 70.44 95 SER A C 1
ATOM 776 O O . SER A 1 95 ? -0.872 -8.225 17.591 1.00 70.44 95 SER A O 1
ATOM 778 N N . PHE A 1 96 ? -1.687 -7.048 19.327 1.00 79.12 96 PHE A N 1
ATOM 779 C CA . PHE A 1 96 ? -1.006 -5.802 18.972 1.00 79.12 96 PHE A CA 1
ATOM 780 C C . PHE A 1 96 ? 0.510 -5.916 19.147 1.00 79.12 96 PHE A C 1
ATOM 782 O O . PHE A 1 96 ? 1.260 -5.568 18.240 1.00 79.12 96 PHE A O 1
ATOM 789 N N . ASN A 1 97 ? 0.967 -6.469 20.271 1.00 71.25 97 ASN A N 1
ATOM 790 C CA . ASN A 1 97 ? 2.382 -6.700 20.545 1.00 71.25 97 ASN A CA 1
ATOM 791 C C . ASN A 1 97 ? 2.954 -7.759 19.607 1.00 71.25 97 ASN A C 1
ATOM 793 O O . ASN A 1 97 ? 4.033 -7.561 19.068 1.00 71.25 97 ASN A O 1
ATOM 797 N N . ARG A 1 98 ? 2.209 -8.825 19.301 1.00 66.31 98 ARG A N 1
ATOM 798 C CA . ARG A 1 98 ? 2.592 -9.798 18.271 1.00 66.31 98 ARG A CA 1
ATOM 799 C C . ARG A 1 98 ? 2.725 -9.146 16.898 1.00 66.31 98 ARG A C 1
ATOM 801 O O . ARG A 1 98 ? 3.662 -9.463 16.176 1.00 66.31 98 ARG A O 1
ATOM 808 N N . PHE A 1 99 ? 1.830 -8.232 16.527 1.00 66.56 99 PHE A N 1
ATOM 809 C CA . PHE A 1 99 ? 1.990 -7.437 15.310 1.00 66.56 99 PHE A CA 1
ATOM 810 C C . PHE A 1 99 ? 3.254 -6.567 15.374 1.00 66.56 99 PHE A C 1
ATOM 812 O O . PHE A 1 99 ? 4.021 -6.532 14.415 1.00 66.56 99 PHE A O 1
ATOM 819 N N . ASN A 1 100 ? 3.500 -5.921 16.513 1.00 65.56 100 ASN A N 1
ATOM 820 C CA . ASN A 1 100 ? 4.644 -5.042 16.713 1.00 65.56 100 ASN A CA 1
ATOM 821 C C . ASN A 1 100 ? 5.992 -5.789 16.686 1.00 65.56 100 ASN A C 1
ATOM 823 O O . ASN A 1 100 ? 6.961 -5.309 16.105 1.00 65.56 100 ASN A O 1
ATOM 827 N N . CYS A 1 101 ? 6.043 -6.983 17.278 1.00 55.84 101 CYS A N 1
ATOM 828 C CA . CYS A 1 101 ? 7.220 -7.845 17.329 1.00 55.84 101 CYS A CA 1
ATOM 829 C C . CYS A 1 101 ? 7.452 -8.588 16.010 1.00 55.84 101 CYS A C 1
ATOM 831 O O . CYS A 1 101 ? 8.597 -8.759 15.602 1.00 55.84 101 CYS A O 1
ATOM 833 N N . ASN A 1 102 ? 6.385 -9.018 15.329 1.00 55.78 102 ASN A N 1
ATOM 834 C CA . ASN A 1 102 ? 6.503 -9.832 14.117 1.00 55.78 102 ASN A CA 1
ATOM 835 C C . ASN A 1 102 ? 6.471 -8.987 12.830 1.00 55.78 102 ASN A C 1
ATOM 837 O O . ASN A 1 102 ? 6.709 -9.523 11.750 1.00 55.78 102 ASN A O 1
ATOM 841 N N . GLY A 1 103 ? 6.136 -7.693 12.918 1.00 53.31 103 GLY A N 1
ATOM 842 C CA . GLY A 1 103 ? 6.118 -6.735 11.807 1.00 53.31 103 GLY A CA 1
ATOM 843 C C . GLY A 1 103 ? 5.104 -7.026 10.694 1.00 53.31 103 GLY A C 1
ATOM 844 O O . GLY A 1 103 ? 5.141 -6.367 9.657 1.00 53.31 103 GLY A O 1
ATOM 845 N N . ASN A 1 104 ? 4.219 -8.013 10.866 1.00 53.00 104 ASN A N 1
ATOM 846 C CA . ASN A 1 104 ? 3.469 -8.602 9.761 1.00 53.00 104 ASN A CA 1
ATOM 847 C C . ASN A 1 104 ? 1.950 -8.477 9.966 1.00 53.00 104 ASN A C 1
ATOM 849 O O . ASN A 1 104 ? 1.356 -9.167 10.799 1.00 53.00 104 ASN A O 1
ATOM 853 N N . ASP A 1 105 ? 1.316 -7.578 9.206 1.00 56.66 105 ASP A N 1
ATOM 854 C CA . ASP A 1 105 ? -0.137 -7.384 9.214 1.00 56.66 105 ASP A CA 1
ATOM 855 C C . ASP A 1 105 ? -0.782 -8.404 8.269 1.00 56.66 105 ASP A C 1
ATOM 857 O O . ASP A 1 105 ? -0.877 -8.185 7.058 1.00 56.66 105 ASP A O 1
ATOM 861 N N . LYS A 1 106 ? -1.259 -9.525 8.818 1.00 54.69 106 LYS A N 1
ATOM 862 C CA . LYS A 1 106 ? -1.987 -10.534 8.031 1.00 54.69 106 LYS A CA 1
ATOM 863 C C . LYS A 1 106 ? -3.241 -9.957 7.346 1.00 54.69 106 LYS A C 1
ATOM 865 O O . LYS A 1 106 ? -3.667 -10.502 6.326 1.00 54.69 106 LYS A O 1
ATOM 870 N N . GLY A 1 107 ? -3.821 -8.870 7.874 1.00 58.66 107 GLY A N 1
ATOM 871 C CA . GLY A 1 107 ? -4.970 -8.174 7.288 1.00 58.66 107 GLY A CA 1
ATOM 872 C C . GLY A 1 107 ? -4.612 -7.454 5.988 1.00 58.66 107 GLY A C 1
ATOM 873 O O . GLY A 1 107 ? -5.267 -7.679 4.970 1.00 58.66 107 GLY A O 1
ATOM 874 N N . LYS A 1 108 ? -3.498 -6.706 5.974 1.00 65.44 108 LYS A N 1
ATOM 875 C CA . LYS A 1 108 ? -2.999 -6.029 4.757 1.00 65.44 108 LYS A CA 1
ATOM 876 C C . LYS A 1 108 ? -2.787 -6.998 3.608 1.00 65.44 108 LYS A C 1
ATOM 878 O O . LYS A 1 108 ? -3.158 -6.711 2.473 1.00 65.44 108 LYS A O 1
ATOM 883 N N . THR A 1 109 ? -2.205 -8.159 3.901 1.00 74.56 109 THR A N 1
ATOM 884 C CA . THR A 1 109 ? -1.961 -9.191 2.893 1.00 74.56 109 THR A CA 1
ATOM 885 C C . THR A 1 109 ? -3.264 -9.650 2.242 1.00 74.56 109 THR A C 1
ATOM 887 O O . THR A 1 109 ? -3.319 -9.842 1.029 1.00 74.56 109 THR A O 1
ATOM 890 N N . ASN A 1 110 ? -4.328 -9.811 3.033 1.00 82.94 110 ASN A N 1
ATOM 891 C CA . ASN A 1 110 ? -5.627 -10.231 2.526 1.00 82.94 110 ASN A CA 1
ATOM 892 C C . ASN A 1 110 ? -6.281 -9.155 1.647 1.00 82.94 110 ASN A C 1
ATOM 894 O O . ASN A 1 110 ? -6.793 -9.490 0.579 1.00 82.94 110 ASN A O 1
ATOM 898 N N . ASP A 1 111 ? -6.200 -7.885 2.044 1.00 84.31 111 ASP A N 1
ATOM 899 C CA . ASP A 1 111 ? -6.755 -6.767 1.270 1.00 84.31 111 ASP A CA 1
ATOM 900 C C . ASP A 1 111 ? -6.046 -6.600 -0.083 1.00 84.31 111 ASP A C 1
ATOM 902 O O . ASP A 1 111 ? -6.699 -6.393 -1.109 1.00 84.31 111 ASP A O 1
ATOM 906 N N . ILE A 1 112 ? -4.719 -6.783 -0.115 1.00 89.62 112 ILE A N 1
ATOM 907 C CA . ILE A 1 112 ? -3.929 -6.820 -1.357 1.00 89.62 112 ILE A CA 1
ATOM 908 C C . ILE A 1 112 ? -4.411 -7.943 -2.272 1.00 89.62 112 ILE A C 1
ATOM 910 O O . ILE A 1 112 ? -4.627 -7.716 -3.463 1.00 89.62 112 ILE A O 1
ATOM 914 N N . MET A 1 113 ? -4.620 -9.143 -1.727 1.00 91.56 113 MET A N 1
ATOM 915 C CA . MET A 1 113 ? -5.108 -10.267 -2.523 1.00 91.56 113 MET A CA 1
ATOM 916 C C . MET A 1 113 ? -6.511 -10.014 -3.084 1.00 91.56 113 MET A C 1
ATOM 918 O O . MET A 1 113 ? -6.741 -10.304 -4.256 1.00 91.56 113 MET A O 1
ATOM 922 N N . ILE A 1 114 ? -7.439 -9.476 -2.282 1.00 91.31 114 ILE A N 1
ATOM 923 C CA . ILE A 1 114 ? -8.805 -9.151 -2.734 1.00 91.31 114 ILE A CA 1
ATOM 924 C C . ILE A 1 114 ? -8.751 -8.135 -3.877 1.00 91.31 114 ILE A C 1
ATOM 926 O O . ILE A 1 114 ? -9.376 -8.342 -4.918 1.00 91.31 114 ILE A O 1
ATOM 930 N N . TYR A 1 115 ? -7.966 -7.068 -3.705 1.00 93.12 115 TYR A N 1
ATOM 931 C CA . TYR A 1 115 ? -7.793 -6.036 -4.721 1.00 93.12 115 TYR A CA 1
ATOM 932 C C . TYR A 1 115 ? -7.220 -6.603 -6.030 1.00 93.12 115 TYR A C 1
ATOM 934 O O . TYR A 1 115 ? -7.807 -6.413 -7.094 1.00 93.12 115 TYR A O 1
ATOM 942 N N . LEU A 1 116 ? -6.114 -7.350 -5.965 1.00 93.25 116 LEU A N 1
ATOM 943 C CA . LEU A 1 116 ? -5.465 -7.891 -7.162 1.00 93.25 116 LEU A CA 1
ATOM 944 C C . LEU A 1 116 ? -6.299 -8.973 -7.854 1.00 93.25 116 LEU A C 1
ATOM 946 O O . LEU A 1 116 ? -6.333 -9.007 -9.080 1.00 93.25 116 LEU A O 1
ATOM 950 N N . THR A 1 117 ? -7.012 -9.808 -7.093 1.00 94.38 117 THR A N 1
ATOM 951 C CA . THR A 1 117 ? -7.944 -10.810 -7.646 1.00 94.38 117 THR A CA 1
ATOM 952 C C . THR A 1 117 ? -9.032 -10.123 -8.471 1.00 94.38 117 THR A C 1
ATOM 954 O O . THR A 1 117 ? -9.321 -10.549 -9.587 1.00 94.38 117 THR A O 1
ATOM 957 N N . LYS A 1 118 ? -9.592 -9.015 -7.963 1.00 93.94 118 LYS A N 1
ATOM 958 C CA . LYS A 1 118 ? -10.605 -8.225 -8.675 1.00 93.94 118 LYS A CA 1
ATOM 959 C C . LYS A 1 118 ? -10.059 -7.605 -9.965 1.00 93.94 118 LYS A C 1
ATOM 961 O O . LYS A 1 118 ? -10.726 -7.650 -10.995 1.00 93.94 118 LYS A O 1
ATOM 966 N N . GLU A 1 119 ? -8.870 -7.012 -9.915 1.00 92.62 119 GLU A N 1
ATOM 967 C CA . GLU A 1 119 ? -8.328 -6.267 -11.057 1.00 92.62 119 GLU A CA 1
ATOM 968 C C . GLU A 1 119 ? -7.723 -7.173 -12.145 1.00 92.62 119 GLU A C 1
ATOM 970 O O . GLU A 1 119 ? -7.957 -6.952 -13.341 1.00 92.62 119 GLU A O 1
ATOM 975 N N . LEU A 1 120 ? -6.970 -8.206 -11.753 1.00 91.06 120 LEU A N 1
ATOM 976 C CA . LEU A 1 120 ? -6.295 -9.124 -12.677 1.00 91.06 120 LEU A CA 1
ATOM 977 C C . LEU A 1 120 ? -7.195 -10.287 -13.117 1.00 91.06 120 LEU A C 1
ATOM 979 O O . LEU A 1 120 ? -6.994 -10.806 -14.209 1.00 91.06 120 LEU A O 1
ATOM 983 N N . GLY A 1 121 ? -8.218 -10.649 -12.332 1.00 90.12 121 GLY A N 1
ATOM 984 C CA . GLY A 1 121 ? -9.129 -11.761 -12.642 1.00 90.12 121 GLY A CA 1
ATOM 985 C C . GLY A 1 121 ? -8.529 -13.149 -12.397 1.00 90.12 121 GLY A C 1
ATOM 986 O O . GLY A 1 121 ? -9.049 -14.142 -12.891 1.00 90.12 121 GLY A O 1
ATOM 987 N N . GLU A 1 122 ? -7.429 -13.219 -11.651 1.00 91.56 122 GLU A N 1
ATOM 988 C CA . GLU A 1 122 ? -6.672 -14.442 -11.380 1.00 91.56 122 GLU A CA 1
ATOM 989 C C . GLU A 1 122 ? -6.958 -14.983 -9.981 1.00 91.56 122 GLU A C 1
ATOM 991 O O . GLU A 1 122 ? -7.338 -14.239 -9.076 1.00 91.56 122 GLU A O 1
ATOM 996 N N . SER A 1 123 ? -6.745 -16.285 -9.771 1.00 91.75 123 SER A N 1
ATOM 997 C CA . SER A 1 123 ? -7.015 -16.890 -8.464 1.00 91.75 123 SER A CA 1
ATOM 998 C C . SER A 1 123 ? -6.104 -16.320 -7.370 1.00 91.75 123 SER A C 1
ATOM 1000 O O . SER A 1 123 ? -4.904 -16.096 -7.567 1.00 91.75 123 SER A O 1
ATOM 1002 N N . LYS A 1 124 ? -6.665 -16.157 -6.166 1.00 89.94 124 LYS A N 1
ATOM 1003 C CA . LYS A 1 124 ? -5.942 -15.684 -4.976 1.00 89.94 124 LYS A CA 1
ATOM 1004 C C . LYS A 1 124 ? -4.651 -16.471 -4.721 1.00 89.94 124 LYS A C 1
ATOM 1006 O O . LYS A 1 124 ? -3.634 -15.879 -4.374 1.00 89.94 124 LYS A O 1
ATOM 1011 N N . ASN A 1 125 ? -4.682 -17.791 -4.916 1.00 89.12 125 ASN A N 1
ATOM 1012 C CA . ASN A 1 125 ? -3.533 -18.670 -4.686 1.00 89.12 125 ASN A CA 1
ATOM 1013 C C . ASN A 1 125 ? -2.418 -18.434 -5.714 1.00 89.12 125 ASN A C 1
ATOM 1015 O O . ASN A 1 125 ? -1.250 -18.341 -5.337 1.00 89.12 125 ASN A O 1
ATOM 1019 N N . LYS A 1 126 ? -2.771 -18.269 -6.996 1.00 91.81 126 LYS A N 1
ATOM 1020 C CA . LYS A 1 126 ? -1.801 -17.982 -8.061 1.00 91.81 126 LYS A CA 1
ATOM 1021 C C . LYS A 1 126 ? -1.128 -16.630 -7.832 1.00 91.81 126 LYS A C 1
ATOM 1023 O O . LYS A 1 126 ? 0.098 -16.567 -7.785 1.00 91.81 126 LYS A O 1
ATOM 1028 N N . LEU A 1 127 ? -1.906 -15.573 -7.593 1.00 91.50 127 LEU A N 1
ATOM 1029 C CA . LEU A 1 127 ? -1.370 -14.232 -7.319 1.00 91.50 127 LEU A CA 1
ATOM 1030 C C . LEU A 1 127 ? -0.462 -14.209 -6.088 1.00 91.50 127 LEU A C 1
ATOM 1032 O O . LEU A 1 127 ? 0.601 -13.589 -6.112 1.00 91.50 127 LEU A O 1
ATOM 1036 N N . ARG A 1 128 ? -0.847 -14.940 -5.038 1.00 90.81 128 ARG A N 1
ATOM 1037 C CA . ARG A 1 128 ? -0.023 -15.096 -3.842 1.00 90.81 128 ARG A CA 1
ATOM 1038 C C . ARG A 1 128 ? 1.329 -15.734 -4.166 1.00 90.81 128 ARG A C 1
ATOM 1040 O O . ARG A 1 128 ? 2.350 -15.157 -3.810 1.00 90.81 128 ARG A O 1
ATOM 1047 N N . SER A 1 129 ? 1.340 -16.849 -4.898 1.00 91.94 129 SER A N 1
ATOM 1048 C CA . SER A 1 129 ? 2.582 -17.546 -5.270 1.00 91.94 129 SER A CA 1
ATOM 1049 C C . SER A 1 129 ? 3.533 -16.688 -6.118 1.00 91.94 129 SER A C 1
ATOM 1051 O O . SER A 1 129 ? 4.750 -16.829 -6.030 1.00 91.94 129 SER A O 1
ATOM 1053 N N . LEU A 1 130 ? 2.992 -15.769 -6.925 1.00 91.50 130 LEU A N 1
ATOM 1054 C CA . LEU A 1 130 ? 3.785 -14.859 -7.750 1.00 91.50 130 LEU A CA 1
ATOM 1055 C C . LEU A 1 130 ? 4.414 -13.736 -6.917 1.00 91.50 130 LEU A C 1
ATOM 1057 O O . LEU A 1 130 ? 5.578 -13.388 -7.126 1.00 91.50 130 LEU A O 1
ATOM 1061 N N . LEU A 1 131 ? 3.663 -13.187 -5.958 1.00 91.25 131 LEU A N 1
ATOM 1062 C CA . LEU A 1 131 ? 4.143 -12.130 -5.065 1.00 91.25 131 LEU A CA 1
ATOM 1063 C C . LEU A 1 131 ? 5.108 -12.649 -3.998 1.00 91.25 131 LEU A C 1
ATOM 1065 O O . LEU A 1 131 ? 6.055 -11.944 -3.665 1.00 91.25 131 LEU A O 1
ATOM 1069 N N . GLU A 1 132 ? 4.926 -13.884 -3.523 1.00 90.25 132 GLU A N 1
ATOM 1070 C CA . GLU A 1 132 ? 5.808 -14.529 -2.536 1.00 90.25 132 GLU A CA 1
ATOM 1071 C C . GLU A 1 132 ? 7.261 -14.670 -3.002 1.00 90.25 132 GLU A C 1
ATOM 1073 O O . GLU A 1 132 ? 8.160 -14.789 -2.175 1.00 90.25 132 GLU A O 1
ATOM 1078 N N . ARG A 1 133 ? 7.509 -14.565 -4.310 1.00 89.25 133 ARG A N 1
ATOM 1079 C CA . ARG A 1 133 ? 8.859 -14.507 -4.886 1.00 89.25 133 ARG A CA 1
ATOM 1080 C C . ARG A 1 133 ? 9.646 -13.258 -4.475 1.00 89.25 133 ARG A C 1
ATOM 1082 O O . ARG A 1 133 ? 10.864 -13.264 -4.595 1.00 89.25 133 ARG A O 1
ATOM 1089 N N . HIS A 1 134 ? 8.976 -12.189 -4.044 1.00 88.69 134 HIS A N 1
ATOM 1090 C CA . HIS A 1 134 ? 9.636 -10.969 -3.592 1.00 88.69 134 HIS A CA 1
ATOM 1091 C C . HIS A 1 134 ? 9.707 -10.942 -2.059 1.00 88.69 134 HIS A C 1
ATOM 1093 O O . HIS A 1 134 ? 8.655 -10.972 -1.421 1.00 88.69 134 HIS A O 1
ATOM 1099 N N . PRO A 1 135 ? 10.887 -10.795 -1.432 1.00 84.44 135 PRO A N 1
ATOM 1100 C CA . PRO A 1 135 ? 11.052 -10.984 0.015 1.00 84.44 135 PRO A CA 1
ATOM 1101 C C . PRO A 1 135 ? 10.185 -10.036 0.851 1.00 84.44 135 PRO A C 1
ATOM 1103 O O . PRO A 1 135 ? 9.656 -10.421 1.892 1.00 84.44 135 PRO A O 1
ATOM 1106 N N . TYR A 1 136 ? 9.963 -8.813 0.361 1.00 84.31 136 TYR A N 1
ATOM 1107 C CA . TYR A 1 136 ? 9.219 -7.792 1.100 1.00 84.31 136 TYR A CA 1
ATOM 1108 C C . TYR A 1 136 ? 7.745 -7.623 0.716 1.00 84.31 136 TYR A C 1
ATOM 1110 O O . TYR A 1 136 ? 7.120 -6.650 1.133 1.00 84.31 136 TYR A O 1
ATOM 1118 N N . TRP A 1 137 ? 7.154 -8.535 -0.061 1.00 87.44 137 TRP A N 1
ATOM 1119 C CA . TRP A 1 137 ? 5.805 -8.341 -0.617 1.00 87.44 137 TRP A CA 1
ATOM 1120 C C . TRP A 1 137 ? 4.711 -8.065 0.435 1.00 87.44 137 TRP A C 1
ATOM 1122 O O . TRP A 1 137 ? 3.764 -7.331 0.159 1.00 87.44 137 TRP A O 1
ATOM 1132 N N . GLN A 1 138 ? 4.852 -8.610 1.649 1.00 83.25 138 GLN A N 1
ATOM 1133 C CA . GLN A 1 138 ? 3.901 -8.434 2.761 1.00 83.25 138 GLN A CA 1
ATOM 1134 C C . GLN A 1 138 ? 4.030 -7.074 3.458 1.00 83.25 138 GLN A C 1
ATOM 1136 O O . GLN A 1 138 ? 3.096 -6.627 4.124 1.00 83.25 138 GLN A O 1
ATOM 1141 N N . TYR A 1 139 ? 5.175 -6.411 3.298 1.00 80.19 139 TYR A N 1
ATOM 1142 C CA . TYR A 1 139 ? 5.471 -5.125 3.926 1.00 80.19 139 TYR A CA 1
ATOM 1143 C C . TYR A 1 139 ? 5.053 -3.937 3.052 1.00 80.19 139 TYR A C 1
ATOM 1145 O O . TYR A 1 139 ? 4.976 -2.807 3.538 1.00 80.19 139 TYR A O 1
ATOM 1153 N N . ILE A 1 140 ? 4.739 -4.176 1.776 1.00 84.38 140 ILE A N 1
ATOM 1154 C CA . ILE A 1 140 ? 4.301 -3.128 0.857 1.00 84.38 140 ILE A CA 1
ATOM 1155 C C . ILE A 1 140 ? 2.837 -2.770 1.106 1.00 84.38 140 ILE A C 1
ATOM 1157 O O . ILE A 1 140 ? 1.963 -3.626 1.224 1.00 84.38 140 ILE A O 1
ATOM 1161 N N . SER A 1 141 ? 2.555 -1.468 1.170 1.00 85.06 141 SER A N 1
ATOM 1162 C CA . SER A 1 141 ? 1.195 -0.978 1.383 1.00 85.06 141 SER A CA 1
ATOM 1163 C C . SER A 1 141 ? 0.291 -1.233 0.169 1.00 85.06 141 SER A C 1
ATOM 1165 O O . SER A 1 141 ? 0.702 -1.058 -0.982 1.00 85.06 141 SER A O 1
ATOM 1167 N N . LEU A 1 142 ? -0.989 -1.533 0.425 1.00 87.56 142 LEU A N 1
ATOM 1168 C CA . LEU A 1 142 ? -2.020 -1.609 -0.617 1.00 87.56 142 LEU A CA 1
ATOM 1169 C C . LEU A 1 142 ? -2.098 -0.315 -1.446 1.00 87.56 142 LEU A C 1
ATOM 1171 O O . LEU A 1 142 ? -2.340 -0.361 -2.649 1.00 87.56 142 LEU A O 1
ATOM 1175 N N . LEU A 1 143 ? -1.866 0.844 -0.821 1.00 85.88 143 LEU A N 1
ATOM 1176 C CA . LEU A 1 143 ? -1.878 2.132 -1.511 1.00 85.88 143 LEU A CA 1
ATOM 1177 C C . LEU A 1 143 ? -0.792 2.213 -2.591 1.00 85.88 143 LEU A C 1
ATOM 1179 O O . LEU A 1 143 ? -1.073 2.700 -3.687 1.00 85.88 143 LEU A O 1
ATOM 1183 N N . THR A 1 144 ? 0.421 1.738 -2.296 1.00 88.06 144 THR A N 1
ATOM 1184 C CA . THR A 1 144 ? 1.520 1.661 -3.272 1.00 88.06 144 THR A CA 1
ATOM 1185 C C . THR A 1 144 ? 1.119 0.768 -4.439 1.00 88.06 144 THR A C 1
ATOM 1187 O O . THR A 1 144 ? 1.140 1.221 -5.580 1.00 88.06 144 THR A O 1
ATOM 1190 N N . ILE A 1 145 ? 0.639 -0.442 -4.142 1.00 93.94 145 ILE A N 1
ATOM 1191 C CA . ILE A 1 145 ? 0.214 -1.423 -5.150 1.00 93.94 145 ILE A CA 1
ATOM 1192 C C . ILE A 1 145 ? -0.884 -0.857 -6.050 1.00 93.94 145 ILE A C 1
ATOM 1194 O O . ILE A 1 145 ? -0.799 -0.958 -7.274 1.00 93.94 145 ILE A O 1
ATOM 1198 N N . ARG A 1 146 ? -1.890 -0.194 -5.467 1.00 94.50 146 ARG A N 1
ATOM 1199 C CA . ARG A 1 146 ? -2.978 0.436 -6.222 1.00 94.50 146 ARG A CA 1
ATOM 1200 C C . ARG A 1 146 ? -2.464 1.532 -7.151 1.00 94.50 146 ARG A C 1
ATOM 1202 O O . ARG A 1 146 ? -2.836 1.557 -8.319 1.00 94.50 146 ARG A O 1
ATOM 1209 N N . LYS A 1 147 ? -1.597 2.421 -6.652 1.00 94.69 147 LYS A N 1
ATOM 1210 C CA . LYS A 1 147 ? -1.007 3.505 -7.456 1.00 94.69 147 LYS A CA 1
ATOM 1211 C C . LYS A 1 147 ? -0.181 2.958 -8.622 1.00 94.69 147 LYS A C 1
ATOM 1213 O O . LYS A 1 147 ? -0.286 3.481 -9.729 1.00 94.69 147 LYS A O 1
ATOM 1218 N N . SER A 1 148 ? 0.605 1.912 -8.385 1.00 96.06 148 SER A N 1
ATOM 1219 C CA . SER A 1 148 ? 1.445 1.282 -9.407 1.00 96.06 148 SER A CA 1
ATOM 1220 C C . SER A 1 148 ? 0.618 0.537 -10.449 1.00 96.06 148 SER A C 1
ATOM 1222 O O . SER A 1 148 ? 0.859 0.698 -11.644 1.00 96.06 148 SER A O 1
ATOM 1224 N N . PHE A 1 149 ? -0.425 -0.177 -10.023 1.00 96.38 149 PHE A N 1
ATOM 1225 C CA . PHE A 1 149 ? -1.369 -0.822 -10.933 1.00 96.38 149 PHE A CA 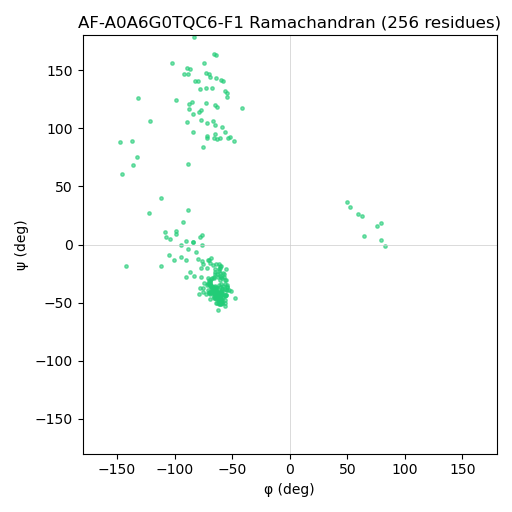1
ATOM 1226 C C . PHE A 1 149 ? -2.103 0.191 -11.825 1.00 96.38 149 PHE A C 1
ATOM 1228 O O . PHE A 1 149 ? -2.103 0.053 -13.045 1.00 96.38 149 PHE A O 1
ATOM 1235 N N . GLU A 1 150 ? -2.682 1.240 -11.232 1.00 95.81 150 GLU A N 1
ATOM 1236 C CA . GLU A 1 150 ? -3.349 2.334 -11.953 1.00 95.81 150 GLU A CA 1
ATOM 1237 C C . GLU A 1 150 ? -2.418 2.997 -12.972 1.00 95.81 150 GLU A C 1
ATOM 1239 O O . GLU A 1 150 ? -2.812 3.258 -14.109 1.00 95.81 150 GLU A O 1
ATOM 1244 N N . PHE A 1 151 ? -1.170 3.260 -12.575 1.00 96.81 151 PHE A N 1
ATOM 1245 C CA . PHE A 1 151 ? -0.169 3.839 -13.460 1.00 96.81 151 PHE A CA 1
ATOM 1246 C C . PHE A 1 151 ? 0.121 2.928 -14.657 1.00 96.81 151 PHE A C 1
ATOM 1248 O O . PHE A 1 151 ? 0.081 3.394 -15.793 1.00 96.81 151 PHE A O 1
ATOM 1255 N N . LEU A 1 152 ? 0.367 1.637 -14.437 1.00 95.25 152 LEU A N 1
ATOM 1256 C CA . LEU A 1 152 ? 0.669 0.703 -15.525 1.00 95.25 152 LEU A CA 1
ATOM 1257 C C . LEU A 1 152 ? -0.543 0.475 -16.438 1.00 95.25 152 LEU A C 1
ATOM 1259 O O . LEU A 1 152 ? -0.404 0.472 -17.658 1.00 95.25 152 LEU A O 1
ATOM 1263 N N . LYS A 1 153 ? -1.750 0.400 -15.872 1.00 94.12 153 LYS A N 1
ATOM 1264 C CA . LYS A 1 153 ? -2.997 0.318 -16.645 1.00 94.12 153 LYS A CA 1
ATOM 1265 C C . LYS A 1 153 ? -3.182 1.532 -17.561 1.00 94.12 153 LYS A C 1
ATOM 1267 O O . LYS A 1 153 ? -3.542 1.364 -18.721 1.00 94.12 153 LYS A O 1
ATOM 1272 N N . LYS A 1 154 ? -2.877 2.746 -17.080 1.00 95.06 154 LYS A N 1
ATOM 1273 C CA . LYS 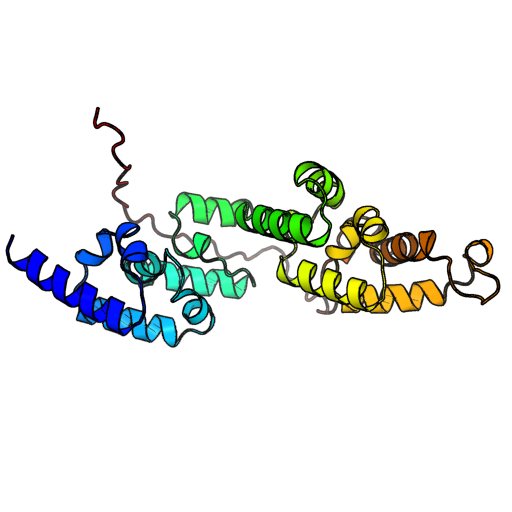A 1 154 ? -2.905 3.980 -17.896 1.00 95.06 154 LYS A CA 1
ATOM 1274 C C . LYS A 1 154 ? -1.865 3.993 -19.022 1.00 95.06 154 LYS A C 1
ATOM 1276 O O . LYS A 1 154 ? -2.063 4.699 -20.000 1.00 95.06 154 LYS A O 1
ATOM 1281 N N . ASN A 1 155 ? -0.785 3.220 -18.897 1.00 91.19 155 ASN A N 1
ATOM 1282 C CA . ASN A 1 155 ? 0.244 3.062 -19.931 1.00 91.19 155 ASN A CA 1
ATOM 1283 C C . ASN A 1 155 ? -0.027 1.862 -20.864 1.00 91.19 155 ASN A C 1
ATOM 1285 O O . ASN A 1 155 ? 0.886 1.397 -21.536 1.00 91.19 155 ASN A O 1
ATOM 1289 N N . ASN A 1 156 ? -1.271 1.369 -20.924 1.00 90.88 156 ASN A N 1
ATOM 1290 C CA . ASN A 1 156 ? -1.719 0.306 -21.833 1.00 90.88 156 ASN A CA 1
ATOM 1291 C C . ASN A 1 156 ? -1.035 -1.063 -21.643 1.00 90.88 156 ASN A C 1
ATOM 1293 O O . ASN A 1 156 ? -1.017 -1.873 -22.568 1.00 90.88 156 ASN A O 1
ATOM 1297 N N . PHE A 1 157 ? -0.511 -1.362 -20.449 1.00 92.81 157 PHE A N 1
ATOM 1298 C CA . PHE A 1 157 ? -0.030 -2.712 -20.142 1.00 92.81 157 PHE A CA 1
ATOM 1299 C C . PHE A 1 157 ? -1.199 -3.684 -19.958 1.00 92.81 157 PHE A C 1
ATOM 1301 O O . PHE A 1 157 ? -2.178 -3.390 -19.263 1.00 92.81 157 PHE A O 1
ATOM 1308 N N . THR A 1 158 ? -1.090 -4.861 -20.573 1.00 92.38 158 THR A N 1
ATOM 1309 C CA . THR A 1 158 ? -2.135 -5.890 -20.504 1.00 92.38 158 THR A CA 1
ATOM 1310 C C . THR A 1 158 ? -2.156 -6.579 -19.138 1.00 92.38 158 THR A C 1
ATOM 1312 O O . THR A 1 158 ? -1.152 -6.641 -18.426 1.00 92.38 158 THR A O 1
ATOM 1315 N N . LYS A 1 159 ? -3.310 -7.146 -18.766 1.00 91.88 159 LYS A N 1
ATOM 1316 C CA . LYS A 1 159 ? -3.449 -7.911 -17.515 1.00 91.88 159 LYS A CA 1
ATOM 1317 C C . LYS A 1 159 ? -2.495 -9.104 -17.452 1.00 91.88 159 LYS A C 1
ATOM 1319 O O . LYS A 1 159 ? -1.955 -9.375 -16.387 1.00 91.88 159 LYS A O 1
ATOM 1324 N N . ASP A 1 160 ? -2.267 -9.770 -18.583 1.00 90.56 160 ASP A N 1
ATOM 1325 C CA . ASP A 1 160 ? -1.368 -10.923 -18.679 1.00 90.56 160 ASP A CA 1
ATOM 1326 C C . ASP A 1 160 ? 0.089 -10.526 -18.396 1.00 90.56 160 ASP A C 1
ATOM 1328 O O . ASP A 1 160 ? 0.736 -11.107 -17.525 1.00 90.56 160 ASP A O 1
ATOM 1332 N N . GLN A 1 161 ? 0.559 -9.429 -19.002 1.00 91.94 161 GLN A N 1
ATOM 1333 C CA . GLN A 1 161 ? 1.883 -8.863 -18.714 1.00 91.94 161 GLN A CA 1
ATOM 1334 C C . GLN A 1 161 ? 2.043 -8.482 -17.236 1.00 91.94 161 GLN A C 1
ATOM 1336 O O . GLN A 1 161 ? 3.078 -8.752 -16.627 1.00 91.94 161 GLN A O 1
ATOM 1341 N N . LEU A 1 162 ? 1.011 -7.880 -16.636 1.00 93.69 162 LEU A N 1
ATOM 1342 C CA . LEU A 1 162 ? 1.020 -7.532 -15.213 1.00 93.69 162 LEU A CA 1
ATOM 1343 C C . LEU A 1 162 ? 0.967 -8.761 -14.305 1.00 93.69 162 LEU A C 1
ATOM 1345 O O . LEU A 1 162 ? 1.540 -8.731 -13.219 1.00 93.69 162 LEU A O 1
ATOM 1349 N N . CYS A 1 163 ? 0.315 -9.841 -14.732 1.00 91.88 163 CYS A N 1
ATOM 1350 C CA . CYS A 1 163 ? 0.338 -11.103 -14.007 1.00 91.88 163 CYS A CA 1
ATOM 1351 C C . CYS A 1 163 ? 1.725 -11.755 -14.089 1.00 91.88 163 CYS A C 1
ATOM 1353 O O . CYS A 1 163 ? 2.231 -12.234 -13.075 1.00 91.88 163 CYS A O 1
ATOM 1355 N N . HIS A 1 164 ? 2.366 -11.736 -15.261 1.00 90.69 164 HIS A N 1
ATOM 1356 C CA . HIS A 1 164 ? 3.711 -12.282 -15.451 1.00 90.69 164 HIS A CA 1
ATOM 1357 C C . HIS A 1 164 ? 4.768 -11.516 -14.639 1.00 90.69 164 HIS A C 1
ATOM 1359 O O . HIS A 1 164 ? 5.673 -12.120 -14.063 1.00 90.69 164 HIS A O 1
ATOM 1365 N N . CYS A 1 165 ? 4.615 -10.194 -14.529 1.00 93.12 165 CYS A N 1
ATOM 1366 C CA . CYS A 1 165 ? 5.520 -9.310 -13.795 1.00 93.12 165 CYS A CA 1
ATOM 1367 C C . CYS A 1 165 ? 4.877 -8.711 -12.535 1.00 93.12 165 CYS A C 1
ATOM 1369 O O . CYS A 1 165 ? 5.103 -7.542 -12.228 1.00 93.12 165 CYS A O 1
ATOM 1371 N N . SER A 1 166 ? 4.096 -9.484 -11.773 1.00 93.31 166 SER A N 1
ATOM 1372 C CA . SER A 1 166 ? 3.309 -8.967 -10.634 1.00 93.31 166 SER A CA 1
ATOM 1373 C C . SER A 1 166 ? 4.137 -8.253 -9.559 1.00 93.31 166 SER A C 1
ATOM 1375 O O . SER A 1 166 ? 3.629 -7.379 -8.857 1.00 93.31 166 SER A O 1
ATOM 1377 N N . GLN A 1 167 ? 5.422 -8.592 -9.446 1.00 93.81 167 GLN A N 1
ATOM 1378 C CA . GLN A 1 167 ? 6.370 -7.988 -8.507 1.00 93.81 167 GLN A CA 1
ATOM 1379 C C . GLN A 1 167 ? 6.573 -6.493 -8.770 1.00 93.81 167 GLN A C 1
ATOM 1381 O O . GLN A 1 167 ? 6.803 -5.744 -7.828 1.00 93.81 167 GLN A O 1
ATOM 1386 N N . ILE A 1 168 ? 6.403 -6.021 -10.013 1.00 95.56 168 ILE A N 1
ATOM 1387 C CA . ILE A 1 168 ? 6.540 -4.595 -10.343 1.00 95.56 168 ILE A CA 1
ATOM 1388 C C . ILE A 1 168 ? 5.538 -3.722 -9.571 1.00 95.56 168 ILE A C 1
ATOM 1390 O O . ILE A 1 168 ? 5.808 -2.558 -9.281 1.00 95.56 168 ILE A O 1
ATOM 1394 N N . LEU A 1 169 ? 4.391 -4.290 -9.183 1.00 95.44 169 LEU A N 1
ATOM 1395 C CA . LEU A 1 169 ? 3.355 -3.592 -8.420 1.00 95.44 169 LEU A CA 1
ATOM 1396 C C . LEU A 1 169 ? 3.821 -3.224 -7.006 1.00 95.44 169 LEU A C 1
ATOM 1398 O O . LEU A 1 169 ? 3.227 -2.354 -6.374 1.00 95.44 169 LEU A O 1
ATOM 1402 N N . LEU A 1 170 ? 4.884 -3.863 -6.517 1.00 93.88 170 LEU A N 1
ATOM 1403 C CA . LEU A 1 170 ? 5.462 -3.609 -5.203 1.00 93.88 170 LEU A CA 1
ATOM 1404 C C . LEU A 1 170 ? 6.276 -2.306 -5.152 1.00 93.88 170 LEU A C 1
ATOM 1406 O O . LEU A 1 170 ? 6.523 -1.779 -4.068 1.00 93.88 170 LEU A O 1
ATOM 1410 N N . TYR A 1 171 ? 6.655 -1.760 -6.310 1.00 94.19 171 TYR A N 1
ATOM 1411 C CA . TYR A 1 171 ? 7.533 -0.598 -6.402 1.00 94.19 171 TYR A CA 1
ATOM 1412 C C . TYR A 1 171 ? 6.740 0.710 -6.442 1.00 94.19 171 TYR A C 1
ATOM 1414 O O . TYR A 1 171 ? 5.663 0.769 -7.036 1.00 94.19 171 TYR A O 1
ATOM 1422 N N . PRO A 1 172 ? 7.270 1.801 -5.866 1.00 92.81 172 PRO A N 1
ATOM 1423 C CA . PRO A 1 172 ? 6.703 3.136 -6.009 1.00 92.81 172 PRO A CA 1
ATOM 1424 C C . PRO A 1 172 ? 6.651 3.611 -7.470 1.00 92.81 172 PRO A C 1
ATOM 1426 O O . PRO A 1 172 ? 7.603 3.445 -8.229 1.00 92.81 172 PRO A O 1
ATOM 1429 N N . VAL A 1 173 ? 5.575 4.313 -7.842 1.00 95.06 173 VAL A N 1
ATOM 1430 C CA . VAL A 1 173 ? 5.339 4.805 -9.217 1.00 95.06 173 VAL A CA 1
ATOM 1431 C C . VAL A 1 173 ? 6.505 5.615 -9.793 1.00 95.06 173 VAL A C 1
ATOM 1433 O O . VAL A 1 173 ? 6.797 5.484 -10.977 1.00 95.06 173 VAL A O 1
ATOM 1436 N N . HIS A 1 174 ? 7.165 6.464 -8.999 1.00 93.44 174 HIS A N 1
ATOM 1437 C CA . HIS A 1 174 ? 8.284 7.269 -9.504 1.00 93.44 174 HIS A CA 1
ATOM 1438 C C . HIS A 1 174 ? 9.468 6.389 -9.928 1.00 93.44 174 HIS A C 1
ATOM 1440 O O . HIS A 1 174 ? 9.982 6.582 -11.020 1.00 93.44 174 HIS A O 1
ATOM 1446 N N . LYS A 1 175 ? 9.804 5.345 -9.156 1.00 94.00 175 LYS A N 1
ATOM 1447 C CA . LYS A 1 175 ? 10.847 4.386 -9.540 1.00 94.00 175 LYS A CA 1
ATOM 1448 C C . LYS A 1 175 ? 10.483 3.629 -10.811 1.00 94.00 175 LYS A C 1
ATOM 1450 O O . LYS A 1 175 ? 11.328 3.456 -11.679 1.00 94.00 175 LYS A O 1
ATOM 1455 N N . ILE A 1 176 ? 9.219 3.218 -10.948 1.00 95.94 176 ILE A N 1
ATOM 1456 C CA . ILE A 1 176 ? 8.738 2.551 -12.167 1.00 95.94 176 ILE A CA 1
ATOM 1457 C C . ILE A 1 176 ? 8.898 3.479 -13.382 1.00 95.94 176 ILE A C 1
ATOM 1459 O O . ILE A 1 176 ? 9.362 3.038 -14.430 1.00 95.94 176 ILE A O 1
ATOM 1463 N N . LYS A 1 177 ? 8.557 4.769 -13.249 1.00 95.38 177 LYS A N 1
ATOM 1464 C CA . LYS A 1 177 ? 8.751 5.771 -14.312 1.00 95.38 177 LYS A CA 1
ATOM 1465 C C . LYS A 1 177 ? 10.220 5.923 -14.694 1.00 95.38 177 LYS A C 1
ATOM 1467 O O . LYS A 1 177 ? 10.542 5.875 -15.880 1.00 95.38 177 LYS A O 1
ATOM 1472 N N . ASP A 1 178 ? 11.094 6.075 -13.706 1.00 94.19 178 ASP A N 1
ATOM 1473 C CA . ASP A 1 178 ? 12.529 6.237 -13.940 1.00 94.19 178 ASP A CA 1
ATOM 1474 C C . ASP A 1 178 ? 13.103 4.991 -14.626 1.00 94.19 178 ASP A C 1
ATOM 1476 O O . ASP A 1 178 ? 13.808 5.092 -15.632 1.00 94.19 178 ASP A O 1
ATOM 1480 N N . ALA A 1 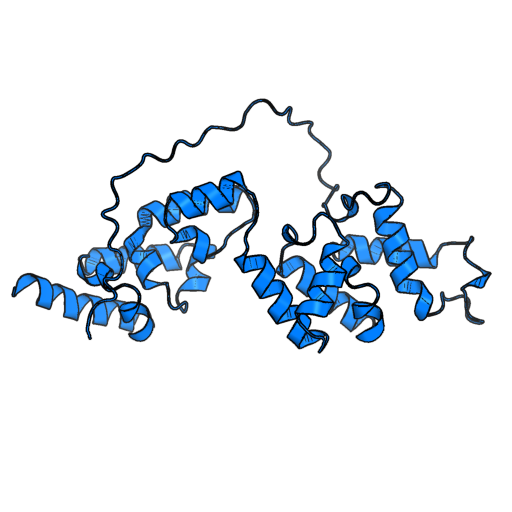179 ? 12.714 3.803 -14.159 1.00 94.69 179 ALA A N 1
ATOM 1481 C CA . ALA A 1 179 ? 13.124 2.535 -14.743 1.00 94.69 179 ALA A CA 1
ATOM 1482 C C . ALA A 1 179 ? 12.598 2.339 -16.175 1.00 94.69 179 ALA A C 1
ATOM 1484 O O . ALA A 1 179 ? 13.335 1.819 -17.011 1.00 94.69 179 ALA A O 1
ATOM 1485 N N . LEU A 1 180 ? 11.384 2.795 -16.505 1.00 94.88 180 LEU A N 1
ATOM 1486 C CA . LEU A 1 180 ? 10.873 2.803 -17.885 1.00 94.88 180 LEU A CA 1
ATOM 1487 C C . LEU A 1 180 ? 11.749 3.665 -18.803 1.00 94.88 180 LEU A C 1
ATOM 1489 O O . LEU A 1 180 ? 12.153 3.211 -19.874 1.00 94.88 180 LEU A O 1
ATOM 1493 N N . VAL A 1 181 ? 12.110 4.875 -18.362 1.00 93.75 181 VAL A N 1
ATOM 1494 C CA . VAL A 1 181 ? 12.977 5.782 -19.135 1.00 93.75 181 VAL A CA 1
ATOM 1495 C C . VAL A 1 181 ? 14.381 5.200 -19.313 1.00 93.75 181 VAL A C 1
ATOM 1497 O O . VAL A 1 181 ? 14.953 5.293 -20.401 1.00 93.75 181 VAL A O 1
ATOM 1500 N N . ILE A 1 182 ? 14.945 4.595 -18.265 1.00 92.75 182 ILE A N 1
ATOM 1501 C CA . ILE A 1 182 ? 16.256 3.932 -18.326 1.00 92.75 182 ILE A CA 1
ATOM 1502 C C . ILE A 1 182 ? 16.209 2.756 -19.303 1.00 92.75 182 ILE A C 1
ATOM 1504 O O . ILE A 1 182 ? 17.099 2.627 -20.143 1.00 92.75 182 ILE A O 1
ATOM 1508 N N . THR A 1 183 ? 15.159 1.938 -19.220 1.00 93.00 183 THR A N 1
ATOM 1509 C CA . THR A 1 183 ? 14.969 0.758 -20.071 1.00 93.00 183 THR A CA 1
ATOM 1510 C C . THR A 1 183 ? 14.902 1.161 -21.541 1.00 93.00 183 THR A C 1
ATOM 1512 O O . THR A 1 183 ? 15.652 0.624 -22.353 1.00 93.00 183 THR A O 1
ATOM 1515 N N . GLU A 1 184 ? 14.129 2.192 -21.885 1.00 89.25 184 GLU A N 1
ATOM 1516 C CA . GLU A 1 184 ? 14.058 2.686 -23.266 1.00 89.25 184 GLU A CA 1
ATOM 1517 C C . GLU A 1 184 ? 15.384 3.245 -23.798 1.00 89.25 184 GL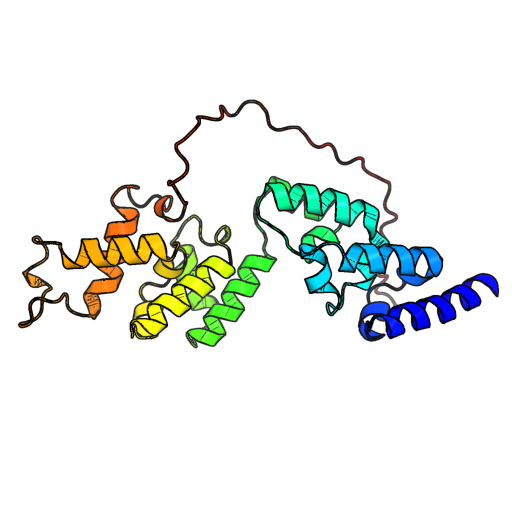U A C 1
ATOM 1519 O O . GLU A 1 184 ? 15.631 3.197 -25.002 1.00 89.25 184 GLU A O 1
ATOM 1524 N N . LYS A 1 185 ? 16.291 3.713 -22.935 1.00 90.06 185 LYS A N 1
ATOM 1525 C CA . LYS A 1 185 ? 17.612 4.230 -23.339 1.00 90.06 185 LYS A CA 1
ATOM 1526 C C . LYS A 1 185 ? 18.706 3.159 -23.417 1.00 90.06 185 LYS A C 1
ATOM 1528 O O . LYS A 1 185 ? 19.831 3.470 -23.814 1.00 90.06 185 LYS A O 1
ATOM 1533 N N . MET A 1 186 ? 18.415 1.906 -23.060 1.00 88.00 186 MET A N 1
ATOM 1534 C CA . MET A 1 186 ? 19.405 0.826 -23.087 1.00 88.00 186 MET A CA 1
ATOM 1535 C C . MET A 1 186 ? 19.877 0.521 -24.514 1.00 88.00 186 MET A C 1
ATOM 1537 O O . MET A 1 186 ? 19.094 0.128 -25.382 1.00 88.00 186 MET A O 1
ATOM 1541 N N . LYS A 1 187 ? 21.184 0.668 -24.755 1.00 84.81 187 LYS A N 1
ATOM 1542 C CA . LYS A 1 187 ? 21.818 0.367 -26.052 1.00 84.81 187 LYS A CA 1
ATOM 1543 C C . LYS A 1 187 ? 22.149 -1.120 -26.219 1.00 84.81 187 LYS A C 1
ATOM 1545 O O . LYS A 1 187 ? 22.160 -1.628 -27.332 1.00 84.81 187 LYS A O 1
ATOM 1550 N N . ASN A 1 188 ? 22.364 -1.825 -25.112 1.00 84.25 188 ASN A N 1
ATOM 1551 C CA . ASN A 1 188 ? 22.752 -3.237 -25.044 1.00 84.25 188 ASN A CA 1
ATOM 1552 C C . ASN A 1 188 ? 21.597 -4.234 -25.279 1.00 84.25 188 ASN A C 1
ATOM 1554 O O . ASN A 1 188 ? 21.793 -5.436 -25.135 1.00 84.25 188 ASN A O 1
ATOM 1558 N N . VAL A 1 189 ? 20.405 -3.750 -25.644 1.00 87.00 189 VAL A N 1
ATOM 1559 C CA . VAL A 1 189 ? 19.203 -4.564 -25.914 1.00 87.00 189 VAL A CA 1
ATOM 1560 C C . VAL A 1 189 ? 18.658 -4.336 -27.328 1.00 87.00 189 VAL A C 1
ATOM 1562 O O . VAL A 1 189 ? 17.463 -4.476 -27.574 1.00 87.00 189 VAL A O 1
ATOM 1565 N N . SER A 1 190 ? 19.521 -3.961 -28.277 1.00 85.00 190 SER A N 1
ATOM 1566 C CA . SER A 1 190 ? 19.131 -3.663 -29.664 1.00 85.00 190 SER A CA 1
ATOM 1567 C C . SER A 1 190 ? 18.362 -4.807 -30.339 1.00 85.00 190 SER A C 1
ATOM 1569 O O . SER A 1 190 ? 17.392 -4.549 -31.043 1.00 85.00 190 SER A O 1
ATOM 1571 N N . TYR A 1 191 ? 18.718 -6.062 -30.058 1.00 88.19 191 TYR A N 1
ATOM 1572 C CA . TYR A 1 191 ? 18.048 -7.262 -30.581 1.00 88.19 191 TYR A CA 1
ATOM 1573 C C . TYR A 1 191 ? 16.624 -7.485 -30.029 1.00 88.19 191 TYR A C 1
ATOM 1575 O O . TYR A 1 191 ? 15.851 -8.257 -30.598 1.00 88.19 191 TYR A O 1
ATOM 1583 N N . LEU A 1 192 ? 16.256 -6.807 -28.936 1.00 89.81 192 LEU A N 1
ATOM 1584 C CA . LEU A 1 192 ? 14.909 -6.839 -28.350 1.00 89.81 192 LEU A CA 1
ATOM 1585 C C . LEU A 1 192 ? 14.026 -5.689 -28.846 1.00 89.81 192 LEU A C 1
ATOM 1587 O O . LEU A 1 192 ? 12.867 -5.592 -28.438 1.00 89.81 192 LEU A O 1
ATOM 1591 N N . ARG A 1 193 ? 14.555 -4.812 -29.707 1.00 90.75 193 ARG A N 1
ATOM 1592 C CA . ARG A 1 193 ? 13.803 -3.698 -30.284 1.00 90.75 193 ARG A CA 1
ATOM 1593 C C . ARG A 1 193 ? 13.065 -4.130 -31.547 1.00 90.75 193 ARG A C 1
ATOM 1595 O O . ARG A 1 193 ? 13.465 -5.058 -32.248 1.00 90.75 193 ARG A O 1
ATOM 1602 N N . ASN A 1 194 ? 11.945 -3.474 -31.806 1.00 89.31 194 ASN A N 1
ATOM 1603 C CA . ASN A 1 194 ? 11.205 -3.599 -33.054 1.00 89.31 194 ASN A CA 1
ATOM 1604 C C . ASN A 1 194 ? 11.806 -2.677 -34.138 1.00 89.31 194 ASN A C 1
ATOM 1606 O O . ASN A 1 194 ? 12.737 -1.911 -33.886 1.00 89.31 194 ASN A O 1
ATOM 1610 N N . MET A 1 195 ? 11.237 -2.715 -35.346 1.00 83.62 195 MET A N 1
ATOM 1611 C CA . MET A 1 195 ? 11.669 -1.868 -36.470 1.00 83.62 195 MET A CA 1
ATOM 1612 C C . MET A 1 195 ? 11.524 -0.361 -36.187 1.00 83.62 195 MET A C 1
ATOM 1614 O O . MET A 1 195 ? 12.223 0.438 -36.799 1.00 83.62 195 MET A O 1
ATOM 1618 N N . SER A 1 196 ? 10.655 0.041 -35.247 1.00 84.06 196 SER A N 1
ATOM 1619 C CA . SER A 1 196 ? 10.497 1.441 -34.825 1.00 84.06 196 SER A CA 1
ATOM 1620 C C . SER A 1 196 ? 11.505 1.876 -33.755 1.00 84.06 196 SER A C 1
ATOM 1622 O O . SER A 1 196 ? 11.440 3.006 -33.280 1.00 84.06 196 SER A O 1
ATOM 1624 N N . GLY A 1 197 ? 12.422 0.993 -33.347 1.00 83.19 197 GLY A N 1
ATOM 1625 C CA . GLY A 1 197 ? 13.434 1.271 -32.330 1.00 83.19 197 GLY A CA 1
ATOM 1626 C C . GLY A 1 197 ? 12.931 1.195 -30.885 1.00 83.19 197 GLY A C 1
ATOM 1627 O O . GLY A 1 197 ? 13.713 1.447 -29.971 1.00 83.19 197 GLY A O 1
ATOM 1628 N N . SER A 1 198 ? 11.676 0.817 -30.645 1.00 86.94 198 SER A N 1
ATOM 1629 C CA . SER A 1 198 ? 11.099 0.635 -29.304 1.00 86.94 198 SER A CA 1
ATOM 1630 C C . SER A 1 198 ? 11.305 -0.797 -28.814 1.00 86.94 198 SER A C 1
ATOM 1632 O O . SER A 1 198 ? 11.376 -1.730 -29.616 1.00 86.94 198 SER A O 1
ATOM 1634 N N . ILE A 1 199 ? 11.392 -1.003 -27.500 1.00 91.12 199 ILE A N 1
ATOM 1635 C CA . ILE A 1 199 ? 11.497 -2.359 -26.939 1.00 91.12 199 ILE A CA 1
ATOM 1636 C C . ILE A 1 199 ? 10.181 -3.110 -27.180 1.00 91.12 199 ILE A C 1
ATOM 1638 O O . ILE A 1 199 ? 9.098 -2.561 -26.968 1.00 91.12 199 ILE A O 1
ATOM 1642 N N . LYS A 1 200 ? 10.262 -4.367 -27.640 1.00 90.62 200 LYS A N 1
ATOM 1643 C CA . LYS A 1 200 ? 9.068 -5.204 -27.833 1.00 90.62 200 LYS A CA 1
ATOM 1644 C C . LYS A 1 200 ? 8.299 -5.340 -26.517 1.00 90.62 200 LYS A C 1
ATOM 1646 O O . LYS A 1 200 ? 8.890 -5.494 -25.445 1.00 90.62 200 LYS A O 1
ATOM 1651 N N . SER A 1 201 ? 6.974 -5.301 -26.614 1.00 88.38 201 SER A N 1
ATOM 1652 C CA . SER A 1 201 ? 6.088 -5.210 -25.452 1.00 88.38 201 SER A CA 1
ATOM 1653 C C . SER A 1 201 ? 6.283 -6.369 -24.467 1.00 88.38 201 SER A C 1
ATOM 1655 O O . SER A 1 201 ? 6.248 -6.147 -23.256 1.00 88.38 201 SER A O 1
ATOM 1657 N N . GLU A 1 202 ? 6.561 -7.586 -24.952 1.00 89.12 202 GLU A N 1
ATOM 1658 C CA . GLU A 1 202 ? 6.784 -8.756 -24.093 1.00 89.12 202 GLU A CA 1
ATOM 1659 C C . GLU A 1 202 ? 8.038 -8.658 -23.202 1.00 89.12 202 GLU A C 1
ATOM 1661 O O . GLU A 1 202 ? 8.068 -9.253 -22.127 1.00 89.12 202 GLU A O 1
ATOM 1666 N N . TYR A 1 203 ? 9.050 -7.875 -23.595 1.00 91.88 203 TYR A N 1
ATOM 1667 C CA . TYR A 1 203 ? 10.309 -7.747 -22.846 1.00 91.88 203 TYR A CA 1
ATOM 1668 C C . TYR A 1 203 ? 10.386 -6.483 -21.991 1.00 91.88 203 TYR A C 1
ATOM 1670 O O . TYR A 1 203 ? 11.254 -6.387 -21.123 1.00 91.88 203 TYR A O 1
ATOM 1678 N N . LEU A 1 204 ? 9.484 -5.520 -22.196 1.00 93.81 204 LEU A N 1
ATOM 1679 C CA . LEU A 1 204 ? 9.562 -4.220 -21.537 1.00 93.81 204 LEU A CA 1
ATOM 1680 C C . LEU A 1 204 ? 9.452 -4.330 -20.007 1.00 93.81 204 LEU A C 1
ATOM 1682 O O . LEU A 1 204 ? 10.362 -3.897 -19.306 1.00 93.81 204 LEU A O 1
ATOM 1686 N N . LEU A 1 205 ? 8.384 -4.933 -19.470 1.00 94.94 205 LEU A N 1
ATOM 1687 C CA . LEU A 1 205 ? 8.212 -5.050 -18.012 1.00 94.94 205 LEU A CA 1
ATOM 1688 C C . LEU A 1 205 ? 9.288 -5.911 -17.324 1.00 94.94 205 LEU A C 1
ATOM 1690 O O . LEU A 1 205 ? 9.778 -5.479 -16.278 1.00 94.94 205 LEU A O 1
ATOM 1694 N N . PRO A 1 206 ? 9.717 -7.064 -17.880 1.00 94.56 206 PRO A N 1
ATOM 1695 C CA . PRO A 1 206 ? 10.852 -7.808 -17.337 1.00 94.56 206 PRO A CA 1
ATOM 1696 C C . PRO A 1 206 ? 12.138 -6.976 -17.249 1.00 94.56 206 PRO A C 1
ATOM 1698 O O . PRO A 1 206 ? 12.819 -6.998 -16.224 1.00 94.56 206 PRO A O 1
ATOM 1701 N N . LEU A 1 207 ? 12.457 -6.198 -18.290 1.00 94.69 207 LEU A N 1
ATOM 1702 C CA . LEU A 1 207 ? 13.637 -5.329 -18.303 1.00 94.69 207 LEU A CA 1
ATOM 1703 C C . LEU A 1 207 ? 13.514 -4.152 -17.327 1.00 94.69 207 LEU A C 1
ATOM 1705 O O . LEU A 1 207 ? 14.500 -3.762 -16.700 1.00 94.69 207 LEU A O 1
ATOM 1709 N N . VAL A 1 208 ? 12.310 -3.605 -17.161 1.00 95.50 208 VAL A N 1
ATOM 1710 C CA . VAL A 1 208 ? 12.035 -2.582 -16.143 1.00 95.50 208 VAL A CA 1
ATOM 1711 C C . VAL A 1 208 ? 12.276 -3.148 -14.749 1.00 95.50 208 VAL A C 1
ATOM 1713 O O . VAL A 1 208 ? 12.963 -2.516 -13.951 1.00 95.50 208 VAL A O 1
ATOM 1716 N N . LEU A 1 209 ? 11.772 -4.351 -14.468 1.00 94.75 209 LEU A N 1
ATOM 1717 C CA . LEU A 1 209 ? 11.985 -5.019 -13.187 1.00 94.75 209 LEU A CA 1
ATOM 1718 C C . LEU A 1 209 ? 13.471 -5.320 -12.941 1.00 94.75 209 LEU A C 1
ATOM 1720 O O . LEU A 1 209 ? 13.970 -5.070 -11.847 1.00 94.75 209 LEU A O 1
ATOM 1724 N N . TYR A 1 210 ? 14.200 -5.757 -13.971 1.00 94.75 210 TYR A N 1
ATOM 1725 C CA . TYR A 1 210 ? 15.656 -5.895 -13.911 1.00 94.75 210 TYR A CA 1
ATOM 1726 C C . TYR A 1 210 ? 16.337 -4.571 -13.533 1.00 94.75 210 TYR A C 1
ATOM 1728 O O . TYR A 1 210 ? 17.173 -4.539 -12.634 1.00 94.75 210 TYR A O 1
ATOM 1736 N N . ASN A 1 211 ? 15.959 -3.461 -14.172 1.00 93.88 211 ASN A N 1
ATOM 1737 C CA . ASN A 1 211 ? 16.527 -2.145 -13.873 1.00 93.88 211 ASN A CA 1
ATOM 1738 C C . ASN A 1 211 ? 16.194 -1.627 -12.474 1.00 93.88 211 ASN A C 1
ATOM 1740 O O . ASN A 1 211 ? 16.984 -0.863 -11.928 1.00 93.88 211 ASN A O 1
ATOM 1744 N N . LEU A 1 212 ? 15.060 -2.034 -11.905 1.00 93.81 212 LEU A N 1
ATOM 1745 C CA . LEU A 1 212 ? 14.688 -1.698 -10.532 1.00 93.81 212 LEU A CA 1
ATOM 1746 C C . LEU A 1 212 ? 15.554 -2.422 -9.492 1.00 93.81 212 LEU A C 1
ATOM 1748 O O . LEU A 1 212 ? 15.775 -1.868 -8.420 1.00 93.81 212 LEU A O 1
ATOM 1752 N N . GLU A 1 213 ? 16.043 -3.627 -9.799 1.00 92.00 213 GLU A N 1
ATOM 1753 C CA . GLU A 1 213 ? 16.706 -4.510 -8.826 1.00 92.00 213 GLU A CA 1
ATOM 1754 C C . GLU A 1 213 ? 18.207 -4.720 -9.049 1.00 92.00 213 GLU A C 1
ATOM 1756 O O . GLU A 1 213 ? 18.904 -5.125 -8.117 1.00 92.00 213 GLU A O 1
ATOM 1761 N N . LYS A 1 214 ? 18.742 -4.437 -10.243 1.00 92.06 214 LYS A N 1
ATOM 1762 C CA . LYS A 1 214 ? 20.159 -4.689 -10.565 1.00 92.06 214 LYS A CA 1
ATOM 1763 C C . LYS A 1 214 ? 21.130 -4.004 -9.592 1.00 92.06 214 LYS A C 1
ATOM 1765 O O . LYS A 1 214 ? 22.129 -4.607 -9.212 1.00 92.06 214 LYS A O 1
ATOM 1770 N N . ASP A 1 215 ? 20.807 -2.784 -9.158 1.00 87.81 215 ASP A N 1
ATOM 1771 C CA . ASP A 1 215 ? 21.647 -1.982 -8.257 1.00 87.81 215 ASP A CA 1
ATOM 1772 C C . ASP A 1 215 ? 21.500 -2.426 -6.789 1.00 87.81 215 ASP A C 1
ATOM 1774 O O . ASP A 1 215 ? 22.301 -2.053 -5.937 1.00 87.81 215 ASP A O 1
ATOM 1778 N N . TYR A 1 216 ? 20.493 -3.257 -6.505 1.00 86.81 216 TYR A N 1
ATOM 1779 C CA . TYR A 1 216 ? 20.213 -3.856 -5.200 1.00 86.81 216 TYR A CA 1
ATOM 1780 C C . TYR A 1 216 ? 20.534 -5.356 -5.176 1.00 86.81 216 TYR A C 1
ATOM 1782 O O . TYR A 1 216 ? 20.158 -6.057 -4.241 1.00 86.81 216 TYR A O 1
ATOM 1790 N N . HIS A 1 217 ? 21.213 -5.874 -6.205 1.00 87.56 217 HIS A N 1
ATOM 1791 C CA . HIS A 1 217 ? 21.564 -7.291 -6.327 1.00 87.56 217 HIS A CA 1
ATOM 1792 C C . HIS A 1 217 ? 20.369 -8.244 -6.160 1.00 87.56 217 HIS A C 1
ATOM 1794 O O . HIS A 1 217 ? 20.534 -9.361 -5.673 1.00 87.56 217 HIS A O 1
ATOM 1800 N N . PHE A 1 218 ? 19.172 -7.813 -6.572 1.00 86.81 218 PHE A N 1
ATOM 1801 C CA . PHE A 1 218 ? 17.934 -8.588 -6.437 1.00 86.81 218 PHE A CA 1
ATOM 1802 C C . PHE A 1 218 ? 17.580 -8.963 -4.987 1.00 86.81 218 PHE A C 1
ATOM 1804 O O . PHE A 1 218 ? 16.890 -9.957 -4.753 1.00 86.81 218 PHE A O 1
ATOM 1811 N N . SER A 1 219 ? 18.028 -8.171 -4.004 1.00 84.56 219 SER A N 1
ATOM 1812 C CA . SER A 1 219 ? 17.646 -8.342 -2.596 1.00 84.56 219 SER A CA 1
ATOM 1813 C C . SER A 1 219 ? 16.184 -7.969 -2.323 1.00 84.56 219 SER A C 1
ATOM 1815 O O . SER A 1 219 ? 15.663 -8.279 -1.252 1.00 84.56 219 SER A O 1
ATOM 1817 N N . GLY A 1 220 ? 15.515 -7.288 -3.262 1.00 84.62 220 GLY A N 1
ATOM 1818 C CA . GLY A 1 220 ? 14.191 -6.700 -3.076 1.00 84.62 220 GLY A CA 1
ATOM 1819 C C . GLY A 1 220 ? 14.217 -5.333 -2.388 1.00 84.62 220 GLY A C 1
ATOM 1820 O O . GLY A 1 220 ? 13.160 -4.728 -2.206 1.00 84.62 220 GLY A O 1
ATOM 1821 N N . ASP A 1 221 ? 15.388 -4.809 -2.004 1.00 82.25 221 ASP A N 1
ATOM 1822 C CA . ASP A 1 221 ? 15.499 -3.498 -1.344 1.00 82.25 221 ASP A CA 1
ATOM 1823 C C . ASP A 1 221 ? 15.153 -2.325 -2.282 1.00 82.25 221 ASP A C 1
ATOM 1825 O O . ASP A 1 221 ? 14.926 -1.196 -1.827 1.00 82.25 221 ASP A O 1
ATOM 1829 N N . GLY A 1 222 ? 15.031 -2.585 -3.587 1.00 84.81 222 GLY A N 1
ATOM 1830 C CA . GLY A 1 222 ? 14.620 -1.603 -4.584 1.00 84.81 222 GLY A CA 1
ATOM 1831 C C . GLY A 1 222 ? 13.215 -1.039 -4.362 1.00 84.81 222 GLY A C 1
ATOM 1832 O O . GLY A 1 222 ? 12.904 0.044 -4.867 1.00 84.81 222 GLY A O 1
ATOM 1833 N N . VAL A 1 223 ? 12.373 -1.687 -3.554 1.00 86.88 223 VAL A N 1
ATOM 1834 C CA . VAL A 1 223 ? 11.028 -1.192 -3.205 1.00 86.88 223 VAL A CA 1
ATOM 1835 C C . VAL A 1 223 ? 11.040 0.014 -2.258 1.00 86.88 223 VAL A C 1
ATOM 1837 O O . VAL A 1 223 ? 10.062 0.764 -2.206 1.00 86.88 223 VAL A O 1
ATOM 1840 N N . TRP A 1 224 ? 12.133 0.243 -1.524 1.00 84.12 224 TRP A N 1
ATOM 1841 C CA . TRP A 1 224 ? 12.211 1.305 -0.517 1.00 84.12 224 TRP A CA 1
ATOM 1842 C C . TRP A 1 224 ? 12.539 2.667 -1.137 1.00 84.12 224 TRP A C 1
ATOM 1844 O O . TRP A 1 224 ? 13.382 2.778 -2.026 1.00 84.12 224 TRP A O 1
ATOM 1854 N N . ASN A 1 225 ? 11.915 3.745 -0.653 1.00 67.62 225 ASN A N 1
ATOM 1855 C CA . ASN A 1 225 ? 12.233 5.108 -1.090 1.00 67.62 225 ASN A CA 1
ATOM 1856 C C . ASN A 1 225 ? 13.605 5.533 -0.541 1.00 67.62 225 ASN A C 1
ATOM 1858 O O . ASN A 1 225 ? 13.696 6.087 0.547 1.00 67.62 225 ASN A O 1
ATOM 1862 N N . THR A 1 226 ? 14.679 5.309 -1.295 1.00 54.66 226 THR A N 1
ATOM 1863 C CA . THR A 1 226 ? 16.053 5.668 -0.889 1.00 54.66 226 THR A CA 1
ATOM 1864 C C . THR A 1 226 ? 16.358 7.174 -1.017 1.00 54.66 226 THR A C 1
ATOM 1866 O O . THR A 1 226 ? 17.493 7.595 -0.826 1.00 54.66 226 THR A O 1
ATOM 1869 N N . ASN A 1 227 ? 15.357 8.017 -1.310 1.00 44.41 227 ASN A N 1
ATOM 1870 C CA . ASN A 1 227 ? 15.537 9.471 -1.433 1.00 44.41 227 ASN A CA 1
ATOM 1871 C C . ASN A 1 227 ? 15.662 10.202 -0.086 1.00 44.41 227 ASN A C 1
ATOM 1873 O O . ASN A 1 227 ? 15.889 11.411 -0.062 1.00 44.41 227 ASN A O 1
ATOM 1877 N N . GLU A 1 228 ? 15.590 9.491 1.036 1.00 38.84 228 GLU A N 1
ATOM 1878 C CA . GLU A 1 228 ? 16.111 10.003 2.296 1.00 38.84 228 GLU A CA 1
ATOM 1879 C C . GLU A 1 228 ? 17.577 9.598 2.395 1.00 38.84 228 GLU A C 1
ATOM 1881 O O . GLU A 1 228 ? 17.903 8.435 2.631 1.00 38.84 228 GLU A O 1
ATOM 1886 N N . LYS A 1 229 ? 18.474 10.573 2.193 1.00 34.12 229 LYS A N 1
ATOM 1887 C CA . LYS A 1 229 ? 19.884 10.444 2.562 1.00 34.12 229 LYS A CA 1
ATOM 1888 C C . LYS A 1 229 ? 19.954 9.756 3.919 1.00 34.12 229 LYS A C 1
ATOM 1890 O O . LYS A 1 229 ? 19.471 10.286 4.918 1.00 34.12 229 LYS A O 1
ATOM 1895 N N . THR A 1 230 ? 20.574 8.591 3.922 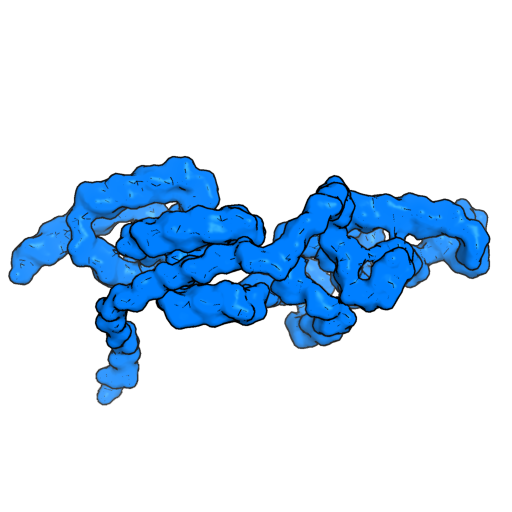1.00 32.25 230 THR A N 1
ATOM 1896 C CA . THR A 1 230 ? 20.952 7.789 5.073 1.00 32.25 230 THR A CA 1
ATOM 1897 C C . THR A 1 230 ? 21.665 8.664 6.109 1.00 32.25 230 THR A C 1
ATOM 1899 O O . THR A 1 230 ? 22.891 8.759 6.144 1.00 32.25 230 THR A O 1
ATOM 1902 N N . LYS A 1 231 ? 20.912 9.278 7.029 1.00 29.23 231 LYS A N 1
ATOM 1903 C CA . LYS A 1 231 ? 21.409 9.424 8.394 1.00 29.23 231 LYS A CA 1
ATOM 1904 C C . LYS A 1 231 ? 21.466 8.000 8.921 1.00 29.23 231 LYS A C 1
ATOM 1906 O O . LYS A 1 231 ? 20.432 7.386 9.157 1.00 29.23 231 LYS A O 1
ATOM 1911 N N . LYS A 1 232 ? 22.682 7.463 9.032 1.00 33.34 232 LYS A N 1
ATOM 1912 C CA . LYS A 1 232 ? 22.972 6.258 9.810 1.00 33.34 232 LYS A CA 1
ATOM 1913 C C . LYS A 1 232 ? 22.392 6.456 11.215 1.00 33.34 232 LYS A C 1
ATOM 1915 O O . LYS A 1 232 ? 23.059 7.018 12.078 1.00 33.34 232 LYS A O 1
ATOM 1920 N N . ILE A 1 233 ? 21.158 6.022 11.442 1.00 32.84 233 ILE A N 1
ATOM 1921 C CA . ILE A 1 233 ? 20.669 5.765 12.789 1.00 32.84 233 ILE A CA 1
ATOM 1922 C C . ILE A 1 233 ? 21.304 4.432 13.160 1.00 32.84 233 ILE A C 1
ATOM 1924 O O . ILE A 1 233 ? 20.995 3.393 12.577 1.00 32.84 233 ILE A O 1
ATOM 1928 N N . ARG A 1 234 ? 22.291 4.492 14.055 1.00 27.58 234 ARG A N 1
ATOM 1929 C CA . ARG A 1 234 ? 22.852 3.303 14.691 1.00 27.58 234 ARG A CA 1
ATOM 1930 C C . ARG A 1 234 ? 21.694 2.568 15.370 1.00 27.58 234 ARG A C 1
ATOM 1932 O O . ARG A 1 234 ? 20.899 3.197 16.065 1.00 27.58 234 ARG A O 1
ATOM 1939 N N . LEU A 1 235 ? 21.590 1.257 15.152 1.00 33.81 235 LEU A N 1
ATOM 1940 C CA . LEU A 1 235 ? 20.763 0.395 15.991 1.00 33.81 235 LEU A CA 1
ATOM 1941 C C . LEU A 1 235 ? 21.349 0.427 17.410 1.00 33.81 235 LEU A C 1
ATOM 1943 O O . LEU A 1 235 ? 22.240 -0.355 17.726 1.00 33.81 235 LEU A O 1
ATOM 1947 N N . SER A 1 236 ? 20.888 1.348 18.249 1.00 34.12 236 SER A N 1
ATOM 1948 C CA . SER A 1 236 ? 21.108 1.267 19.698 1.00 34.12 236 SER A CA 1
ATOM 1949 C C . SER A 1 236 ? 19.928 1.735 20.538 1.00 34.12 236 SER A C 1
ATOM 1951 O O . SER A 1 236 ? 19.838 1.304 21.676 1.00 34.12 236 SER A O 1
ATOM 1953 N N . ASP A 1 237 ? 18.971 2.500 20.005 1.00 34.38 237 ASP A N 1
ATOM 1954 C CA . ASP A 1 237 ? 17.946 3.109 20.860 1.00 34.38 237 ASP A CA 1
ATOM 1955 C C . ASP A 1 237 ? 16.533 2.903 20.302 1.00 34.38 237 ASP A C 1
ATOM 1957 O O . ASP A 1 237 ? 15.905 3.802 19.745 1.00 34.38 237 ASP A O 1
ATOM 1961 N N . SER A 1 238 ? 16.003 1.685 20.450 1.00 31.14 238 SER A N 1
ATOM 1962 C CA . SER A 1 238 ? 14.550 1.493 20.460 1.00 31.14 238 SER A CA 1
ATOM 1963 C C . SER A 1 238 ? 14.039 1.743 21.883 1.00 31.14 238 SER A C 1
ATOM 1965 O O . SER A 1 238 ? 14.459 1.017 22.789 1.00 31.14 238 SER A O 1
ATOM 1967 N N . PRO A 1 239 ? 13.103 2.682 22.114 1.00 30.17 239 PRO A N 1
ATOM 1968 C CA . PRO A 1 239 ? 12.396 2.733 23.382 1.00 30.17 239 PRO A CA 1
ATOM 1969 C C . PRO A 1 239 ? 11.603 1.431 23.514 1.00 30.17 239 PRO A C 1
ATOM 1971 O O . PRO A 1 239 ? 10.732 1.142 22.686 1.00 30.17 239 PRO A O 1
ATOM 1974 N N . LYS A 1 240 ? 11.903 0.625 24.537 1.00 34.97 240 LYS A N 1
ATOM 1975 C CA . LYS A 1 240 ? 10.989 -0.428 24.985 1.00 34.97 240 LYS A CA 1
ATOM 1976 C C . LYS A 1 240 ? 9.742 0.279 25.511 1.00 34.97 240 LYS A C 1
ATOM 1978 O O . LYS A 1 240 ? 9.721 0.740 26.644 1.00 34.97 240 LYS A O 1
ATOM 1983 N N . ALA A 1 241 ? 8.731 0.428 24.661 1.00 38.88 241 ALA A N 1
ATOM 1984 C CA . ALA A 1 241 ? 7.405 0.809 25.114 1.00 38.88 241 ALA A CA 1
ATOM 1985 C C . ALA A 1 241 ? 6.823 -0.402 25.847 1.00 38.88 241 ALA A C 1
ATOM 1987 O O . ALA A 1 241 ? 6.285 -1.320 25.229 1.00 38.88 241 ALA A O 1
ATOM 1988 N N . THR A 1 242 ? 7.013 -0.435 27.162 1.00 35.50 242 THR A N 1
ATOM 1989 C CA . THR A 1 242 ? 6.302 -1.350 28.046 1.00 35.50 242 THR A CA 1
ATOM 1990 C C . THR A 1 242 ? 4.870 -0.837 28.119 1.00 35.50 242 THR A C 1
ATOM 1992 O O . THR A 1 242 ? 4.605 0.206 28.710 1.00 35.50 242 THR A O 1
ATOM 1995 N N . PHE A 1 243 ? 3.954 -1.505 27.425 1.00 46.81 243 PHE A N 1
ATOM 1996 C CA . PHE A 1 243 ? 2.532 -1.273 27.627 1.00 46.81 243 PHE A CA 1
ATOM 1997 C C . PHE A 1 243 ? 2.164 -2.030 28.898 1.00 46.81 243 PHE A C 1
ATOM 1999 O O . PHE A 1 243 ? 2.313 -3.247 28.924 1.00 46.81 243 PHE A O 1
ATOM 2006 N N . GLU A 1 244 ? 1.782 -1.311 29.954 1.00 39.47 244 GLU A N 1
ATOM 2007 C CA . GLU A 1 244 ? 1.325 -1.930 31.198 1.00 39.47 244 GLU A CA 1
ATOM 2008 C C . GLU A 1 244 ? 0.174 -2.894 30.898 1.00 39.47 244 GLU A C 1
ATOM 2010 O O . GLU A 1 244 ? -0.814 -2.530 30.244 1.00 39.47 244 GLU A O 1
ATOM 2015 N N . ASP A 1 245 ? 0.333 -4.129 31.372 1.00 36.09 245 ASP A N 1
ATOM 2016 C CA . ASP A 1 245 ? -0.725 -5.124 31.423 1.00 36.09 245 ASP A CA 1
ATOM 2017 C C . ASP A 1 245 ? -1.778 -4.611 32.406 1.00 36.09 245 ASP A C 1
ATOM 2019 O O . ASP A 1 245 ? -1.696 -4.785 33.617 1.00 36.09 245 ASP A O 1
ATOM 2023 N N . THR A 1 246 ? -2.760 -3.899 31.870 1.00 39.19 246 THR A N 1
ATOM 2024 C CA . THR A 1 246 ? -4.028 -3.726 32.566 1.00 39.19 246 THR A CA 1
ATOM 2025 C C . THR A 1 246 ? -4.735 -5.068 32.474 1.00 39.19 246 THR A C 1
ATOM 2027 O O . THR A 1 246 ? -4.908 -5.579 31.368 1.00 39.19 246 THR A O 1
ATOM 2030 N N . GLU A 1 247 ? -5.069 -5.655 33.626 1.00 38.34 247 GLU A N 1
ATOM 2031 C CA . GLU A 1 247 ? -5.857 -6.886 33.742 1.00 38.34 247 GLU A CA 1
ATOM 2032 C C . GLU A 1 247 ? -7.176 -6.714 32.965 1.00 38.34 247 GLU A C 1
ATOM 2034 O O . GLU A 1 247 ? -8.165 -6.175 33.463 1.00 38.34 247 GLU A O 1
ATOM 2039 N N . GLU A 1 248 ? -7.175 -7.103 31.688 1.00 39.31 248 GLU A N 1
ATOM 2040 C CA . GLU A 1 248 ? -8.378 -7.225 30.875 1.00 39.31 248 GLU A CA 1
ATOM 2041 C C . GLU A 1 248 ? -9.054 -8.532 31.313 1.00 39.31 248 GLU A C 1
ATOM 2043 O O . GLU A 1 248 ? -8.499 -9.618 31.160 1.00 39.31 248 GLU A O 1
ATOM 2048 N N . LEU A 1 249 ? -10.258 -8.424 31.888 1.00 37.97 249 LEU A N 1
ATOM 2049 C CA . LEU A 1 249 ? -11.177 -9.553 32.003 1.00 37.97 249 LEU A CA 1
ATOM 2050 C C . LEU A 1 249 ? -11.465 -10.045 30.583 1.00 37.97 249 LEU A C 1
ATOM 2052 O O . LEU A 1 249 ? -12.237 -9.427 29.844 1.00 37.97 249 LEU A O 1
ATOM 2056 N N . ASP A 1 250 ? -10.805 -11.135 30.202 1.00 35.06 250 ASP A N 1
ATOM 2057 C CA . ASP A 1 250 ? -11.065 -11.870 28.973 1.00 35.06 250 ASP A CA 1
ATOM 2058 C C . ASP A 1 250 ? -12.510 -12.383 29.011 1.00 35.06 250 ASP A C 1
ATOM 2060 O O . ASP A 1 250 ? -12.817 -13.461 29.522 1.00 35.06 250 ASP A O 1
ATOM 2064 N N . HIS A 1 251 ? -13.439 -11.601 28.467 1.00 39.38 251 HIS A N 1
ATOM 2065 C CA . HIS A 1 251 ? -14.737 -12.128 28.086 1.00 39.38 251 HIS A CA 1
ATOM 2066 C C . HIS A 1 251 ? -14.551 -12.938 26.804 1.00 39.38 251 HIS A C 1
ATOM 2068 O O . HIS A 1 251 ? -14.757 -12.447 25.691 1.00 39.38 251 HIS A O 1
ATOM 2074 N N . GLU A 1 252 ? -14.149 -14.199 26.966 1.00 33.75 252 GLU A N 1
ATOM 2075 C CA . GLU A 1 252 ? -14.399 -15.201 25.940 1.00 33.75 252 GLU A CA 1
ATOM 2076 C C . GLU A 1 252 ? -15.908 -15.206 25.632 1.00 33.75 252 GLU A C 1
ATOM 2078 O O . GLU A 1 252 ? -16.730 -15.272 26.555 1.00 33.75 252 GLU A O 1
ATOM 2083 N N . PRO A 1 253 ? -16.322 -15.133 24.355 1.00 32.16 253 PRO A N 1
ATOM 2084 C CA . PRO A 1 253 ? -17.706 -15.383 24.003 1.00 32.16 253 PRO A CA 1
ATOM 2085 C C . PRO A 1 253 ? -18.005 -16.848 24.326 1.00 32.16 253 PRO A C 1
ATOM 2087 O O . PRO A 1 253 ? -17.599 -17.752 23.592 1.00 32.16 253 PRO A O 1
ATOM 2090 N N . SER A 1 254 ? -18.702 -17.067 25.444 1.00 31.72 254 SER A N 1
ATOM 2091 C CA . SER A 1 254 ? -19.192 -18.375 25.869 1.00 31.72 254 SER A CA 1
ATOM 2092 C C . SER A 1 254 ? -20.050 -18.973 24.756 1.00 31.72 254 SER A C 1
ATOM 2094 O O . SER A 1 254 ? -21.224 -18.651 24.578 1.00 31.72 254 SER A O 1
ATOM 2096 N N . THR A 1 255 ? -19.432 -19.831 23.954 1.00 42.53 255 THR A N 1
ATOM 2097 C CA . THR A 1 255 ? -20.085 -20.642 22.932 1.00 42.53 255 THR A CA 1
ATOM 2098 C C . THR A 1 255 ? -20.539 -21.933 23.592 1.00 42.53 255 THR A C 1
ATOM 2100 O O . THR A 1 255 ? -19.998 -23.002 23.335 1.00 42.53 255 THR A O 1
ATOM 2103 N N . LYS A 1 256 ? -21.541 -21.830 24.470 1.00 36.25 256 LYS A N 1
ATOM 2104 C CA . LYS A 1 256 ? -22.382 -22.962 24.879 1.00 36.25 256 LYS A CA 1
ATOM 2105 C C . LYS A 1 256 ? -23.800 -22.483 25.169 1.00 36.25 256 LYS A C 1
ATOM 2107 O O . LYS A 1 256 ? -24.136 -22.176 26.304 1.00 36.25 256 LYS A O 1
ATOM 2112 N N . LEU A 1 257 ? -24.616 -22.457 24.121 1.00 35.91 257 LEU A N 1
ATOM 2113 C CA . LEU A 1 257 ? -26.059 -22.667 24.214 1.00 35.91 257 LEU A CA 1
ATOM 2114 C C . LEU A 1 257 ? -26.468 -23.578 23.047 1.00 35.91 257 LEU A C 1
ATOM 2116 O O . LEU A 1 257 ? -26.754 -23.114 21.945 1.00 35.91 257 LEU A O 1
ATOM 2120 N N . LEU A 1 258 ? -26.403 -24.880 23.315 1.00 32.94 258 LEU A N 1
ATOM 2121 C CA . LEU A 1 258 ? -27.350 -25.891 22.852 1.00 32.94 258 LEU A CA 1
ATOM 2122 C C . LEU A 1 258 ? -27.873 -26.569 24.117 1.00 32.94 258 LEU A C 1
ATOM 2124 O O . LEU A 1 258 ? -27.019 -26.851 24.991 1.00 32.94 258 LEU A O 1
#

Foldseek 3Di:
DVVLVVLVVLQVVLLVVLVEDVLLCVVPVVLSVDHNVLLNVLSVVLCVDPLSVVCSHPSPNSLCSVCVVQLVVVVVVCVVVVHDDPCLSRDDPVVVVVCVVVVFDPPQLVVLLVVLCVPLVDDSVLQCVLQVLQVCSRVAGSVQLVVQVVLVVVVVQDSVLCSVLVNSSLAHPVLLVVLLVVLLPDPPCQVQADPVSGGPNSCRSVSSVCSLCVVVVSNNCSRDDPVPDDPPPDPDDDPPPPDDPDPDPPPDPPPDDD

Sequence (258 aa):
MYFCLKYYKCNIFVLQDFGIPESSIVKAPEIYTLGSNTVYERLCKLKETPELASFVNNPQVARLIYYHTKVNSRLKYLQSKNCVSLNLLVTNNYSFNRFNCNGNDKGKTNDIMIYLTKELGESKNKLRSLLERHPYWQYISLLTIRKSFEFLKKNNFTKDQLCHCSQILLYPVHKIKDALVITEKMKNVSYLRNMSGSIKSEYLLPLVLYNLEKDYHFSGDGVWNTNEKTKKIRLSDSPKATFEDTEELDHEPSTKLL

Organism: Aphis glycines (NCBI:txid307491)

Mean predicted aligned error: 16.73 Å

pLDDT: mean 77.55, std 19.15, range [27.58, 96.81]